Protein AF-A0A9W3THD2-F1 (afdb_monomer_lite)

Radius of gyration: 18.48 Å; chains: 1; bounding box: 46×42×58 Å

InterPro domains:
  IPR029035 DHS-like NAD/FAD-binding domain superfamily [SSF52467] (22-177)

Organism: Bacillus thuringiensis (NCBI:txid1428)

Sequence (278 aa):
MKEYNLYIRQIVQGLLAKKRRNDGKGVVFFLGAGFSHRNGLEKSAGLGSGEELASVLGEELEEENEKNLQRVAEYYESMIGKADLIQHVKSYIKDMQKTQESHQLLSELIHLIGEPSEFIFTVNYDTLLESYYKQKYEKDLEVWRFGDAYNNSKQIYKLHGCITAESNLILTSEDYYKVKSNEILMKKLFSVFRENTCVFIGFKMEDNDFIDLLFNIRANNNNLGDIKHYLILPDGGIHPMRARYLKDKFNIEHLPMKGAEFLSKVMEEFKKKVGASK

Structure (mmCIF, N/CA/C/O backbone):
data_AF-A0A9W3THD2-F1
#
_entry.id   AF-A0A9W3THD2-F1
#
loop_
_atom_site.group_PDB
_atom_site.id
_atom_site.type_symbol
_atom_site.label_atom_id
_atom_site.label_alt_id
_atom_site.label_comp_id
_atom_site.label_asym_id
_atom_site.label_entity_id
_atom_site.label_seq_id
_atom_site.pdbx_PDB_ins_code
_atom_site.Cartn_x
_atom_site.Cartn_y
_atom_site.Cartn_z
_atom_site.occupancy
_atom_site.B_iso_or_equiv
_atom_site.auth_seq_id
_atom_site.auth_comp_id
_atom_site.auth_asym_id
_atom_site.auth_atom_id
_atom_site.pdbx_PDB_model_num
ATOM 1 N N . MET A 1 1 ? -24.190 6.666 2.867 1.00 60.88 1 MET A N 1
ATOM 2 C CA . MET A 1 1 ? -23.725 7.471 4.029 1.00 60.88 1 MET A CA 1
ATOM 3 C C . MET A 1 1 ? -23.896 6.773 5.382 1.00 60.88 1 MET A C 1
ATOM 5 O O . MET A 1 1 ? -22.889 6.583 6.049 1.00 60.88 1 MET A O 1
ATOM 9 N N . LYS A 1 2 ? -25.107 6.364 5.812 1.00 67.12 2 LYS A N 1
ATOM 10 C CA . LYS A 1 2 ? -25.291 5.696 7.126 1.00 67.12 2 LYS A CA 1
ATOM 11 C C . LYS A 1 2 ? -24.486 4.394 7.273 1.00 67.12 2 LYS A C 1
ATOM 13 O O . LYS A 1 2 ? -23.920 4.152 8.331 1.00 67.12 2 LYS A O 1
ATOM 18 N N . GLU A 1 3 ? -24.397 3.608 6.204 1.00 81.00 3 GLU A N 1
ATOM 19 C CA . GLU A 1 3 ? -23.675 2.330 6.190 1.00 81.00 3 GLU A CA 1
ATOM 20 C C . GLU A 1 3 ? -22.147 2.506 6.272 1.00 81.00 3 GLU A C 1
ATOM 22 O O . GLU A 1 3 ? -21.486 1.836 7.055 1.00 81.00 3 GLU A O 1
ATOM 27 N N . TYR A 1 4 ? -21.579 3.496 5.575 1.00 88.06 4 TYR A N 1
ATOM 28 C CA . TYR A 1 4 ? -20.137 3.777 5.649 1.00 88.06 4 TYR A CA 1
ATOM 29 C C . TYR A 1 4 ? -19.705 4.229 7.044 1.00 88.06 4 TYR A C 1
ATOM 31 O O . TYR A 1 4 ? -18.659 3.811 7.528 1.00 88.06 4 TYR A O 1
ATOM 39 N N . ASN A 1 5 ? -20.540 5.003 7.741 1.00 90.69 5 ASN A N 1
ATOM 40 C CA . ASN A 1 5 ? -20.270 5.370 9.132 1.00 90.69 5 ASN A CA 1
ATOM 41 C C . ASN A 1 5 ? -20.230 4.143 10.058 1.00 90.69 5 ASN A C 1
ATOM 43 O O . ASN A 1 5 ? -19.460 4.130 11.017 1.00 90.69 5 ASN A O 1
ATOM 47 N N . LEU A 1 6 ? -21.033 3.106 9.785 1.00 94.12 6 LEU A N 1
ATOM 48 C CA . LEU A 1 6 ? -20.963 1.842 10.521 1.00 94.12 6 LEU A CA 1
ATOM 49 C C . LEU A 1 6 ? -19.625 1.132 10.268 1.00 94.12 6 LEU A C 1
ATOM 51 O O . LEU A 1 6 ? -18.979 0.720 11.229 1.00 94.12 6 LEU A O 1
ATOM 55 N N . TYR A 1 7 ? -19.180 1.052 9.013 1.00 96.12 7 TYR A N 1
ATOM 56 C CA . TYR A 1 7 ? -17.897 0.435 8.658 1.00 96.12 7 TYR A CA 1
ATOM 57 C C . TYR A 1 7 ? -16.704 1.163 9.282 1.00 96.12 7 TYR A C 1
ATOM 59 O O . TYR A 1 7 ? -15.851 0.525 9.896 1.00 96.12 7 TYR A O 1
ATOM 67 N N . ILE A 1 8 ? -16.687 2.499 9.245 1.00 97.19 8 ILE A N 1
ATOM 68 C CA . ILE A 1 8 ? -15.653 3.299 9.921 1.00 97.19 8 ILE A CA 1
ATOM 69 C C . ILE A 1 8 ? -15.626 3.001 11.426 1.00 97.19 8 ILE A C 1
ATOM 71 O O . ILE A 1 8 ? -14.555 2.779 11.988 1.00 97.19 8 ILE A O 1
ATOM 75 N N . ARG A 1 9 ? -16.789 2.916 12.086 1.00 95.75 9 ARG A N 1
ATOM 76 C CA . ARG A 1 9 ? -16.868 2.561 13.515 1.00 95.75 9 ARG A CA 1
ATOM 77 C C . ARG A 1 9 ? -16.331 1.162 13.804 1.00 95.75 9 ARG A C 1
ATOM 79 O O . ARG A 1 9 ? -15.634 0.989 14.801 1.00 95.75 9 ARG A O 1
ATOM 86 N N . GLN A 1 10 ? -16.639 0.181 12.958 1.00 95.06 10 GLN A N 1
ATOM 87 C CA . GLN A 1 10 ? -16.130 -1.188 13.095 1.00 95.06 10 GLN A CA 1
ATOM 88 C C . GLN A 1 10 ? -14.603 -1.231 12.943 1.00 95.06 10 GLN A C 1
ATOM 90 O O . GLN A 1 10 ? -13.921 -1.836 13.769 1.00 95.06 10 GLN A O 1
ATOM 95 N N . ILE A 1 11 ? -14.055 -0.516 11.956 1.00 97.12 11 ILE A N 1
ATOM 96 C CA . ILE A 1 11 ? -12.604 -0.378 11.769 1.00 97.12 11 ILE A CA 1
ATOM 97 C C . ILE A 1 11 ? -11.971 0.282 13.001 1.00 97.12 11 ILE A C 1
ATOM 99 O O . ILE A 1 11 ? -11.011 -0.246 13.554 1.00 97.12 11 ILE A O 1
ATOM 103 N N . VAL A 1 12 ? -12.536 1.383 13.504 1.00 97.25 12 VAL A N 1
ATOM 104 C CA . VAL A 1 12 ? -12.033 2.062 14.712 1.00 97.25 12 VAL A CA 1
ATOM 105 C C . VAL A 1 12 ? -12.078 1.160 15.945 1.00 97.25 12 VAL A C 1
ATOM 107 O O . VAL A 1 12 ? -11.132 1.161 16.732 1.00 97.25 12 VAL A O 1
ATOM 110 N N . GLN A 1 13 ? -13.118 0.343 16.118 1.00 94.44 13 GLN A N 1
ATOM 111 C CA . GLN A 1 13 ? -13.158 -0.651 17.197 1.00 94.44 13 GLN A CA 1
ATOM 112 C C . GLN A 1 13 ? -12.018 -1.669 17.080 1.00 94.44 13 GLN A C 1
ATOM 114 O O . GLN A 1 13 ? -11.380 -1.981 18.089 1.00 94.44 13 GLN A O 1
ATOM 119 N N . GLY A 1 14 ? -11.729 -2.147 15.868 1.00 95.25 14 GLY A N 1
ATOM 120 C CA . GLY A 1 14 ? -10.601 -3.037 15.605 1.00 95.25 14 GLY A CA 1
ATOM 121 C C . GLY A 1 14 ? -9.241 -2.372 15.850 1.00 95.25 14 GLY A C 1
ATOM 122 O O . GLY A 1 14 ? -8.359 -2.990 16.443 1.00 95.25 14 GLY A O 1
ATOM 123 N N . LEU A 1 15 ? -9.086 -1.091 15.500 1.00 96.19 15 LEU A N 1
ATOM 124 C CA . LEU A 1 15 ? -7.887 -0.298 15.801 1.00 96.19 15 LEU A CA 1
ATOM 125 C C . LEU A 1 15 ? -7.687 -0.112 17.312 1.00 96.19 15 LEU A C 1
ATOM 127 O O . LEU A 1 15 ? -6.579 -0.278 17.816 1.00 96.19 15 LEU A O 1
ATOM 131 N N . LEU A 1 16 ? -8.756 0.171 18.062 1.00 93.88 16 LEU A N 1
ATOM 132 C CA . LEU A 1 16 ? -8.712 0.245 19.527 1.00 93.88 16 LEU A CA 1
ATOM 133 C C . LEU A 1 16 ? -8.407 -1.116 20.163 1.00 93.88 16 LEU A C 1
ATOM 135 O O . LEU A 1 16 ? -7.732 -1.177 21.189 1.00 93.88 16 LEU A O 1
ATOM 139 N N . ALA A 1 17 ? -8.895 -2.214 19.579 1.00 92.31 17 ALA A N 1
ATOM 140 C CA . ALA A 1 17 ? -8.528 -3.557 20.011 1.00 92.31 17 ALA A CA 1
ATOM 141 C C . ALA A 1 17 ? -7.035 -3.822 19.777 1.00 92.31 17 ALA A C 1
ATOM 143 O O . ALA A 1 17 ? -6.372 -4.255 20.716 1.00 92.31 17 ALA A O 1
ATOM 144 N N . LYS A 1 18 ? -6.504 -3.472 18.598 1.00 92.38 18 LYS A N 1
ATOM 145 C CA . LYS A 1 18 ? -5.073 -3.586 18.286 1.00 92.38 18 LYS A CA 1
ATOM 146 C C . LYS A 1 18 ? -4.211 -2.716 19.201 1.00 92.38 18 LYS A C 1
ATOM 148 O O . LYS A 1 18 ? -3.203 -3.186 19.692 1.00 92.38 18 LYS A O 1
ATOM 153 N N . LYS A 1 19 ? -4.649 -1.499 19.542 1.00 89.88 19 LYS A N 1
ATOM 154 C CA . LYS A 1 19 ? -3.972 -0.648 20.541 1.00 89.88 19 LYS A CA 1
ATOM 155 C C . LYS A 1 19 ? -3.849 -1.319 21.917 1.00 89.88 19 LYS A C 1
ATOM 157 O O . LYS A 1 19 ? -2.889 -1.085 22.638 1.00 89.88 19 LYS A O 1
ATOM 162 N N . ARG A 1 20 ? -4.861 -2.093 22.326 1.00 87.12 20 ARG A N 1
ATOM 163 C CA . ARG A 1 20 ? -4.901 -2.752 23.644 1.00 87.12 20 ARG A CA 1
ATOM 164 C C . ARG A 1 20 ? -4.157 -4.084 23.680 1.00 87.12 20 ARG A C 1
ATOM 166 O O . ARG A 1 20 ? -3.858 -4.563 24.769 1.00 87.12 20 ARG A O 1
ATOM 173 N N . ARG A 1 21 ? -3.938 -4.716 22.527 1.00 80.00 21 ARG A N 1
ATOM 174 C CA . ARG A 1 21 ? -3.358 -6.055 22.417 1.00 80.00 21 ARG A CA 1
ATOM 175 C C . ARG A 1 21 ? -1.969 -5.967 21.795 1.00 80.00 21 ARG A C 1
ATOM 177 O O . ARG A 1 21 ? -1.806 -5.388 20.734 1.00 80.00 21 ARG A O 1
ATOM 184 N N . ASN A 1 22 ? -0.991 -6.639 22.392 1.00 69.38 22 ASN A N 1
ATOM 185 C CA . ASN A 1 22 ? 0.349 -6.773 21.807 1.00 69.38 22 ASN A CA 1
ATOM 186 C C . ASN A 1 22 ? 0.495 -8.035 20.932 1.00 69.38 22 ASN A C 1
ATOM 188 O O . ASN A 1 22 ? 1.606 -8.497 20.702 1.00 69.38 22 ASN A O 1
ATOM 192 N N . ASP A 1 23 ? -0.612 -8.620 20.462 1.00 73.62 23 ASP A N 1
ATOM 193 C CA . ASP A 1 23 ? -0.633 -9.873 19.688 1.00 73.62 23 ASP A CA 1
ATOM 194 C C . ASP A 1 23 ? -0.758 -9.660 18.169 1.00 73.62 23 ASP A C 1
ATOM 196 O O . ASP A 1 23 ? -0.932 -10.618 17.421 1.00 73.62 23 ASP A O 1
ATOM 200 N N . GLY A 1 24 ? -0.712 -8.404 17.712 1.00 69.44 24 GLY A N 1
ATOM 201 C CA . GLY A 1 24 ? -0.854 -8.049 16.302 1.00 69.44 24 GLY A CA 1
ATOM 202 C C . GLY A 1 24 ? -2.292 -8.106 15.771 1.00 69.44 24 GLY A C 1
ATOM 203 O O . GLY A 1 24 ? -2.501 -7.717 14.622 1.00 69.44 24 GLY A O 1
ATOM 204 N N . LYS A 1 25 ? -3.296 -8.499 16.570 1.00 83.19 25 LYS A N 1
ATOM 205 C CA . LYS A 1 25 ? -4.677 -8.700 16.098 1.00 83.19 25 LYS A CA 1
ATOM 206 C C . LYS A 1 25 ? -5.513 -7.425 16.094 1.00 83.19 25 LYS A C 1
ATOM 208 O O . LYS A 1 25 ? -5.476 -6.627 17.030 1.00 83.19 25 LYS A O 1
ATOM 213 N N . GLY A 1 26 ? -6.367 -7.278 15.086 1.00 91.56 26 GLY A N 1
ATOM 214 C CA . GLY A 1 26 ? -7.371 -6.218 14.996 1.00 91.56 26 GLY A CA 1
ATOM 215 C C . GLY A 1 26 ? -7.533 -5.730 13.565 1.00 91.56 26 GLY A C 1
ATOM 216 O O . GLY A 1 26 ? -8.237 -6.358 12.778 1.00 91.56 26 GLY A O 1
ATOM 217 N N . VAL A 1 27 ? -6.890 -4.607 13.240 1.00 96.25 27 VAL A N 1
ATOM 218 C CA . VAL A 1 27 ? -6.882 -4.030 11.888 1.00 96.25 27 VAL A CA 1
ATOM 219 C C . VAL A 1 27 ? -5.467 -4.000 11.331 1.00 96.25 27 VAL A C 1
ATOM 221 O O . VAL A 1 27 ? -4.526 -3.626 12.032 1.00 96.25 27 VAL A O 1
ATOM 224 N N . VAL A 1 28 ? -5.346 -4.361 10.057 1.00 96.19 28 VAL A N 1
ATOM 225 C CA . VAL A 1 28 ? -4.107 -4.290 9.278 1.00 96.19 28 VAL A CA 1
ATOM 226 C C . VAL A 1 28 ? -4.377 -3.529 7.986 1.00 96.19 28 VAL A C 1
ATOM 228 O O . VAL A 1 28 ? -5.373 -3.784 7.306 1.00 96.19 28 VAL A O 1
ATOM 231 N N . PHE A 1 29 ? -3.495 -2.597 7.645 1.00 97.56 29 PHE A N 1
ATOM 232 C CA . PHE A 1 29 ? -3.568 -1.823 6.414 1.00 97.56 29 PHE A CA 1
ATOM 233 C C . PHE A 1 29 ? -2.730 -2.468 5.318 1.00 97.56 29 PHE A C 1
ATOM 235 O O . PHE A 1 29 ? -1.573 -2.811 5.536 1.00 97.56 29 PHE A O 1
ATOM 242 N N . PHE A 1 30 ? -3.314 -2.587 4.132 1.00 95.94 30 PHE A N 1
ATOM 243 C CA . PHE A 1 30 ? -2.624 -2.980 2.912 1.00 95.94 30 PHE A CA 1
ATOM 244 C C . PHE A 1 30 ? -2.585 -1.785 1.965 1.00 95.94 30 PHE A C 1
ATOM 246 O O . PHE A 1 30 ? -3.630 -1.300 1.527 1.00 95.94 30 PHE A O 1
ATOM 253 N N . LEU A 1 31 ? -1.392 -1.284 1.671 1.00 95.69 31 LEU A N 1
ATOM 254 C CA . LEU A 1 31 ? -1.199 -0.082 0.867 1.00 95.69 31 LEU A CA 1
ATOM 255 C C . LEU A 1 31 ? -0.753 -0.473 -0.544 1.00 95.69 31 LEU A C 1
ATOM 257 O O . LEU A 1 31 ? 0.194 -1.239 -0.717 1.00 95.69 31 LEU A O 1
ATOM 261 N N . GLY A 1 32 ? -1.474 0.032 -1.542 1.00 92.75 32 GLY A N 1
ATOM 262 C CA . GLY A 1 32 ? -1.108 -0.084 -2.953 1.00 92.75 32 GLY A CA 1
ATOM 263 C C . GLY A 1 32 ? -0.610 1.239 -3.521 1.00 92.75 32 GLY A C 1
ATOM 264 O O . GLY A 1 32 ? -0.612 2.266 -2.835 1.00 92.75 32 GLY A O 1
ATOM 265 N N . ALA A 1 33 ? -0.227 1.235 -4.800 1.00 90.00 33 ALA A N 1
ATOM 266 C CA . ALA A 1 33 ? 0.373 2.402 -5.452 1.00 90.00 33 ALA A CA 1
ATOM 267 C C . ALA A 1 33 ? -0.524 3.652 -5.380 1.00 90.00 33 ALA A C 1
ATOM 269 O O . ALA A 1 33 ? -0.028 4.768 -5.252 1.00 90.00 33 ALA A O 1
ATOM 270 N N . GLY A 1 34 ? -1.852 3.477 -5.361 1.00 91.25 34 GLY A N 1
ATOM 271 C CA . GLY A 1 34 ? -2.814 4.569 -5.196 1.00 91.25 34 GLY A CA 1
ATOM 272 C C . GLY A 1 34 ? -2.734 5.300 -3.848 1.00 91.25 34 GLY A C 1
ATOM 273 O O . GLY A 1 34 ? -3.290 6.386 -3.724 1.00 91.25 34 GLY A O 1
ATOM 274 N N . PHE A 1 35 ? -2.064 4.734 -2.838 1.00 94.56 35 PHE A N 1
ATOM 275 C CA . PHE A 1 35 ? -1.797 5.405 -1.561 1.00 94.56 35 PHE A CA 1
ATOM 276 C C . PHE A 1 35 ? -0.726 6.495 -1.691 1.00 94.56 35 PHE A C 1
ATOM 278 O O . PHE A 1 35 ? -0.849 7.549 -1.058 1.00 94.56 35 PHE A O 1
ATOM 285 N N . SER A 1 36 ? 0.288 6.227 -2.520 1.00 93.62 36 SER A N 1
ATOM 286 C CA . SER A 1 36 ? 1.420 7.117 -2.797 1.00 93.62 36 SER A CA 1
ATOM 287 C C . SER A 1 36 ? 1.216 7.981 -4.046 1.00 93.62 36 SER A C 1
ATOM 289 O O . SER A 1 36 ? 1.984 8.913 -4.283 1.00 93.62 36 SER A O 1
ATOM 291 N N . HIS A 1 37 ? 0.193 7.672 -4.846 1.00 91.00 37 HIS A N 1
ATOM 292 C CA . HIS A 1 37 ? -0.104 8.363 -6.092 1.00 91.00 37 HIS A CA 1
ATOM 293 C C . HIS A 1 37 ? -0.374 9.851 -5.867 1.00 91.00 37 HIS A C 1
ATOM 295 O O . HIS A 1 37 ? -1.065 10.244 -4.922 1.00 91.00 37 HIS A O 1
ATOM 301 N N . ARG A 1 38 ? 0.159 10.677 -6.766 1.00 89.00 38 ARG A N 1
ATOM 302 C CA . ARG A 1 38 ? -0.028 12.124 -6.726 1.00 89.00 38 ARG A CA 1
ATOM 303 C C . ARG A 1 38 ? -1.491 12.532 -6.843 1.00 89.00 38 ARG A C 1
ATOM 305 O O . ARG A 1 38 ? -2.282 11.934 -7.570 1.00 89.00 38 ARG A O 1
ATOM 312 N N . ASN A 1 39 ? -1.835 13.621 -6.166 1.00 78.88 39 ASN A N 1
ATOM 313 C CA . ASN A 1 39 ? -3.102 14.299 -6.392 1.00 78.88 39 ASN A CA 1
ATOM 314 C C . ASN A 1 39 ? -2.978 15.267 -7.577 1.00 78.88 39 ASN A C 1
ATOM 316 O O . ASN A 1 39 ? -2.193 16.209 -7.529 1.00 78.88 39 ASN A O 1
ATOM 320 N N . GLY A 1 40 ? -3.804 15.074 -8.606 1.00 76.62 40 GLY A N 1
ATOM 321 C CA . GLY A 1 40 ? -3.856 15.959 -9.773 1.00 76.62 40 GLY A CA 1
ATOM 322 C C . GLY A 1 40 ? -2.984 15.493 -10.942 1.00 76.62 40 GLY A C 1
ATOM 323 O O . GLY A 1 40 ? -2.447 14.388 -10.940 1.00 76.62 40 GLY A O 1
ATOM 324 N N . LEU A 1 41 ? -2.905 16.330 -11.978 1.00 76.31 41 LEU A N 1
ATOM 325 C CA . LEU A 1 41 ? -2.284 15.974 -13.261 1.00 76.31 41 LEU A CA 1
ATOM 326 C C . LEU A 1 41 ? -0.802 16.363 -13.358 1.00 76.31 41 LEU A C 1
ATOM 328 O O . LEU A 1 41 ? -0.087 15.831 -14.201 1.00 76.31 41 LEU A O 1
ATOM 332 N N . GLU A 1 42 ? -0.329 17.277 -12.511 1.00 82.31 42 GLU A N 1
ATOM 333 C CA . GLU A 1 42 ? 1.053 17.755 -12.560 1.00 82.31 42 GLU A CA 1
ATOM 334 C C . GLU A 1 42 ? 2.023 16.646 -12.137 1.00 82.31 42 GLU A C 1
ATOM 336 O O . GLU A 1 42 ? 1.972 16.197 -10.996 1.00 82.31 42 GLU A O 1
ATOM 341 N N . LYS A 1 43 ? 2.944 16.225 -13.018 1.00 79.19 43 LYS A N 1
ATOM 342 C CA . LYS A 1 43 ? 3.965 15.204 -12.689 1.00 79.19 43 LYS A CA 1
ATOM 343 C C . LYS A 1 43 ? 4.766 15.569 -11.436 1.00 79.19 43 LYS A C 1
ATOM 345 O O . LYS A 1 43 ? 5.043 14.718 -10.600 1.00 79.19 43 LYS A O 1
ATOM 350 N N . SER A 1 44 ? 5.042 16.859 -11.256 1.00 80.44 44 SER A N 1
ATOM 351 C CA . SER A 1 44 ? 5.724 17.393 -10.079 1.00 80.44 44 SER A CA 1
ATOM 352 C C . SER A 1 44 ? 4.950 17.189 -8.770 1.00 80.44 44 SER A C 1
ATOM 354 O O . SER A 1 44 ? 5.531 17.406 -7.713 1.00 80.44 44 SER A O 1
ATOM 356 N N . ALA A 1 45 ? 3.672 16.800 -8.780 1.00 81.94 45 ALA A N 1
ATOM 357 C CA . ALA A 1 45 ? 2.868 16.605 -7.572 1.00 81.94 45 ALA A CA 1
ATOM 358 C C . ALA A 1 45 ? 3.123 15.260 -6.859 1.00 81.94 45 ALA A C 1
ATOM 360 O O . ALA A 1 45 ? 2.638 15.064 -5.740 1.00 81.94 45 ALA A O 1
ATOM 361 N N . GLY A 1 46 ? 3.891 14.341 -7.455 1.00 89.12 46 GLY A N 1
ATOM 362 C CA . GLY A 1 46 ? 4.265 13.080 -6.813 1.00 89.12 46 GLY A CA 1
ATOM 363 C C . GLY A 1 46 ? 4.417 11.901 -7.781 1.00 89.12 46 GLY A C 1
ATOM 364 O O . GLY A 1 46 ? 4.475 12.060 -9.000 1.00 89.12 46 GLY A O 1
ATOM 365 N N . LEU A 1 47 ? 4.382 10.689 -7.226 1.00 90.62 47 LEU A N 1
ATOM 366 C CA . LEU A 1 47 ? 4.507 9.447 -7.989 1.00 90.62 47 LEU A CA 1
ATOM 367 C C . LEU A 1 47 ? 3.326 9.232 -8.947 1.00 90.62 47 LEU A C 1
ATOM 369 O O . LEU A 1 47 ? 2.163 9.430 -8.582 1.00 90.62 47 LEU A O 1
ATOM 373 N N . GLY A 1 48 ? 3.643 8.792 -10.167 1.00 88.50 48 GLY A N 1
ATOM 374 C CA . GLY A 1 48 ? 2.678 8.364 -11.179 1.00 88.50 48 GLY A CA 1
ATOM 375 C C . GLY A 1 48 ? 2.056 6.992 -10.896 1.00 88.50 48 GLY A C 1
ATOM 376 O O . GLY A 1 48 ? 2.104 6.473 -9.780 1.00 88.50 48 GLY A O 1
ATOM 377 N N . SER A 1 49 ? 1.406 6.414 -11.904 1.00 89.12 49 SER A N 1
ATOM 378 C CA . SER A 1 49 ? 0.890 5.039 -11.850 1.00 89.12 49 SER A CA 1
ATOM 379 C C . SER A 1 49 ? 1.968 4.027 -12.263 1.00 89.12 49 SER A C 1
ATOM 381 O O . SER A 1 49 ? 3.038 4.402 -12.739 1.00 89.12 49 SER A O 1
ATOM 383 N N . GLY A 1 50 ? 1.672 2.729 -12.127 1.00 89.50 50 GLY A N 1
ATOM 384 C CA . GLY A 1 50 ? 2.517 1.684 -12.715 1.00 89.50 50 GLY A CA 1
ATOM 385 C C . GLY A 1 50 ? 2.613 1.785 -14.242 1.00 89.50 50 GLY A C 1
ATOM 386 O O . GLY A 1 50 ? 3.669 1.515 -14.789 1.00 89.50 50 GLY A O 1
ATOM 387 N N . GLU A 1 51 ? 1.552 2.244 -14.915 1.00 91.00 51 GLU A N 1
ATOM 388 C CA . GLU A 1 51 ? 1.546 2.466 -16.371 1.00 91.00 51 GLU A CA 1
ATOM 389 C C . GLU A 1 51 ? 2.485 3.611 -16.775 1.00 91.00 51 GLU A C 1
ATOM 391 O O . GLU A 1 51 ? 3.159 3.530 -17.795 1.00 91.00 51 GLU A O 1
ATOM 396 N N . GLU A 1 52 ? 2.569 4.667 -15.958 1.00 91.50 52 GLU A N 1
ATOM 397 C CA . GLU A 1 52 ? 3.520 5.759 -16.189 1.00 91.50 52 GLU A CA 1
ATOM 398 C C . GLU A 1 52 ? 4.961 5.290 -16.009 1.00 91.50 52 GLU A C 1
ATOM 400 O O . GLU A 1 52 ? 5.806 5.607 -16.837 1.00 91.50 52 GLU A O 1
ATOM 405 N N . LEU A 1 53 ? 5.236 4.492 -14.971 1.00 92.38 53 LEU A N 1
ATOM 406 C CA . LEU A 1 53 ? 6.557 3.888 -14.803 1.00 92.38 53 LEU A CA 1
ATOM 407 C C . LEU A 1 53 ? 6.891 2.925 -15.954 1.00 92.38 53 LEU A C 1
ATOM 409 O O . LEU A 1 53 ? 8.029 2.906 -16.405 1.00 92.38 53 LEU A O 1
ATOM 413 N N . ALA A 1 54 ? 5.910 2.169 -16.456 1.00 94.31 54 ALA A N 1
ATOM 414 C CA . ALA A 1 54 ? 6.088 1.322 -17.635 1.00 94.31 54 ALA A CA 1
ATOM 415 C C . ALA A 1 54 ? 6.476 2.157 -18.863 1.00 94.31 54 ALA A C 1
ATOM 417 O O . ALA A 1 54 ? 7.425 1.808 -19.550 1.00 94.31 54 ALA A O 1
ATOM 418 N N . SER A 1 55 ? 5.812 3.298 -19.077 1.00 93.50 55 SER A N 1
ATOM 419 C CA . SER A 1 55 ? 6.138 4.205 -20.187 1.00 93.50 55 SER A CA 1
ATOM 420 C C . SER A 1 55 ? 7.562 4.757 -20.055 1.00 93.50 55 SER A C 1
ATOM 422 O O . SER A 1 55 ? 8.319 4.694 -21.012 1.00 93.50 55 SER A O 1
ATOM 424 N N . VAL A 1 56 ? 7.953 5.212 -18.856 1.00 92.69 56 VAL A N 1
ATOM 425 C CA . VAL A 1 56 ? 9.306 5.741 -18.580 1.00 92.69 56 VAL A CA 1
ATOM 426 C C . VAL A 1 56 ? 10.390 4.692 -18.835 1.00 92.69 56 VAL A C 1
ATOM 428 O O . VAL A 1 56 ? 11.403 4.994 -19.452 1.00 92.69 56 VAL A O 1
ATOM 431 N N . LEU A 1 57 ? 10.181 3.448 -18.395 1.00 94.25 57 LEU A N 1
ATOM 432 C CA . LEU A 1 57 ? 11.118 2.360 -18.686 1.00 94.25 57 LEU A CA 1
ATOM 433 C C . LEU A 1 57 ? 11.117 1.984 -20.176 1.00 94.25 57 LEU A C 1
ATOM 435 O O . LEU A 1 57 ? 12.154 1.603 -20.708 1.00 94.25 57 LEU A O 1
ATOM 439 N N . GLY A 1 58 ? 9.963 2.085 -20.840 1.00 94.25 58 GLY A N 1
ATOM 440 C CA . GLY A 1 58 ? 9.789 1.773 -22.256 1.00 94.25 58 GLY A CA 1
ATOM 441 C C . GLY A 1 58 ? 10.464 2.772 -23.198 1.00 94.25 58 GLY A C 1
ATOM 442 O O . GLY A 1 58 ? 10.858 2.366 -24.286 1.00 94.25 58 GLY A O 1
ATOM 443 N N . GLU A 1 59 ? 10.657 4.031 -22.786 1.00 92.94 59 GLU A N 1
ATOM 444 C CA . GLU A 1 59 ? 11.362 5.062 -23.573 1.00 92.94 59 GLU A CA 1
ATOM 445 C C . GLU A 1 59 ? 12.781 4.612 -23.968 1.00 92.94 59 GLU A C 1
ATOM 447 O O . GLU A 1 59 ? 13.185 4.769 -25.117 1.00 92.94 59 GLU A O 1
ATOM 452 N N .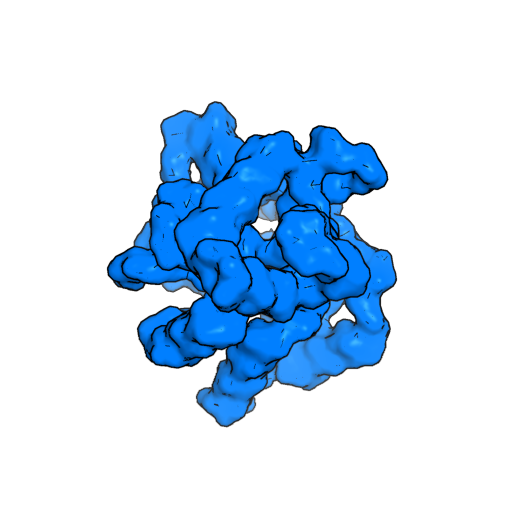 GLU A 1 60 ? 13.526 3.975 -23.059 1.00 90.38 60 GLU A N 1
ATOM 453 C CA . GLU A 1 60 ? 14.880 3.469 -23.353 1.00 90.38 60 GLU A CA 1
ATOM 454 C C . GLU A 1 60 ? 14.890 2.199 -24.217 1.00 90.38 60 GLU A C 1
ATOM 456 O O . GLU A 1 60 ? 15.931 1.832 -24.762 1.00 90.38 60 GLU A O 1
ATOM 461 N N . LEU A 1 61 ? 13.743 1.527 -24.338 1.00 91.44 61 LEU A N 1
ATOM 462 C CA . LEU A 1 61 ? 13.577 0.287 -25.099 1.00 91.44 61 LEU A CA 1
ATOM 463 C C . LEU A 1 61 ? 12.863 0.500 -26.442 1.00 91.44 61 LEU A C 1
ATOM 465 O O . LEU A 1 61 ? 12.646 -0.478 -27.150 1.00 91.44 61 LEU A O 1
ATOM 469 N N . GLU A 1 62 ? 12.467 1.734 -26.772 1.00 90.81 62 GLU A N 1
ATOM 470 C CA . GLU A 1 62 ? 11.570 2.057 -27.896 1.00 90.81 62 GLU A CA 1
ATOM 471 C C . GLU A 1 62 ? 10.185 1.359 -27.805 1.00 90.81 62 GLU A C 1
ATOM 473 O O . GLU A 1 62 ? 9.510 1.136 -28.809 1.00 90.81 62 GLU A O 1
ATOM 478 N N . GLU A 1 63 ? 9.723 1.054 -26.585 1.00 90.12 63 GLU A N 1
ATOM 479 C CA . GLU A 1 63 ? 8.482 0.313 -26.273 1.00 90.12 63 GLU A CA 1
ATOM 480 C C . GLU A 1 63 ? 7.502 1.134 -25.402 1.00 90.12 63 GLU A C 1
ATOM 482 O O . GLU A 1 63 ? 6.784 0.612 -24.548 1.00 90.12 63 GLU A O 1
ATOM 487 N N . GLU A 1 64 ? 7.431 2.449 -25.628 1.00 84.75 64 GLU A N 1
ATOM 488 C CA . GLU A 1 64 ? 6.611 3.413 -24.861 1.00 84.75 64 GLU A CA 1
ATOM 489 C C . GLU A 1 64 ? 5.103 3.079 -24.814 1.00 84.75 64 GLU A C 1
ATOM 491 O O . GLU A 1 64 ? 4.363 3.566 -23.956 1.00 84.75 64 GLU A O 1
ATOM 496 N N . ASN A 1 65 ? 4.621 2.261 -25.756 1.00 89.00 65 ASN A N 1
ATOM 497 C CA . ASN A 1 65 ? 3.215 1.868 -25.853 1.00 89.00 65 ASN A CA 1
ATOM 498 C C . ASN A 1 65 ? 2.832 0.727 -24.898 1.00 89.00 65 ASN A C 1
ATOM 500 O O . ASN A 1 65 ? 1.635 0.519 -24.659 1.00 89.00 65 ASN A O 1
ATOM 504 N N . GLU A 1 66 ? 3.803 -0.018 -24.362 1.00 92.62 66 GLU A N 1
ATOM 505 C CA . GLU A 1 66 ? 3.530 -1.075 -23.394 1.00 92.62 66 GLU A CA 1
ATOM 506 C C . GLU A 1 66 ? 3.247 -0.466 -22.013 1.00 92.62 66 GLU A C 1
ATOM 508 O O . GLU A 1 66 ? 4.072 0.196 -21.389 1.00 92.62 66 GLU A O 1
ATOM 513 N N . LYS A 1 67 ? 2.030 -0.697 -21.516 1.00 90.25 67 LYS A N 1
ATOM 514 C CA . LYS A 1 67 ? 1.537 -0.125 -20.251 1.00 90.25 67 LYS A CA 1
ATOM 515 C C . LYS A 1 67 ? 1.670 -1.089 -19.079 1.00 90.25 67 LYS A C 1
ATOM 517 O O . LYS A 1 67 ? 1.451 -0.708 -17.927 1.00 90.25 67 LYS A O 1
ATOM 522 N N . ASN A 1 68 ? 1.981 -2.350 -19.353 1.00 91.38 68 ASN A N 1
ATOM 523 C CA . ASN A 1 68 ? 2.196 -3.364 -18.344 1.00 91.38 68 ASN A CA 1
ATOM 524 C C . ASN A 1 68 ? 3.621 -3.251 -17.787 1.00 91.38 68 ASN A C 1
ATOM 526 O O . ASN A 1 68 ? 4.582 -3.701 -18.405 1.00 91.38 68 ASN A O 1
ATOM 530 N N . LEU A 1 69 ? 3.735 -2.693 -16.579 1.00 92.25 69 LEU A N 1
ATOM 531 C CA . LEU A 1 69 ? 5.014 -2.512 -15.887 1.00 92.25 69 LEU A CA 1
ATOM 532 C C . LEU A 1 69 ? 5.834 -3.803 -15.780 1.00 92.25 69 LEU A C 1
ATOM 534 O O . LEU A 1 69 ? 7.044 -3.764 -15.962 1.00 92.25 69 LEU A O 1
ATOM 538 N N . GLN A 1 70 ? 5.184 -4.931 -15.491 1.00 92.75 70 GLN A N 1
ATOM 539 C CA . GLN A 1 70 ? 5.868 -6.214 -15.343 1.00 92.75 70 GLN A CA 1
ATOM 540 C C . GLN A 1 70 ? 6.505 -6.660 -16.661 1.00 92.75 70 GLN A C 1
ATOM 542 O O . GLN A 1 70 ? 7.653 -7.092 -16.674 1.00 92.75 70 GLN A O 1
ATOM 547 N N . ARG A 1 71 ? 5.792 -6.495 -17.776 1.00 94.38 71 ARG A N 1
ATOM 548 C CA . ARG A 1 71 ? 6.302 -6.851 -19.101 1.00 94.38 71 ARG A CA 1
ATOM 549 C C . ARG A 1 71 ? 7.424 -5.924 -19.560 1.00 94.38 71 ARG A C 1
ATOM 551 O O . ARG A 1 71 ? 8.440 -6.411 -20.040 1.00 94.38 71 ARG A O 1
ATOM 558 N N . VAL A 1 72 ? 7.283 -4.610 -19.367 1.00 95.88 72 VAL A N 1
ATOM 559 C CA . VAL A 1 72 ? 8.379 -3.674 -19.679 1.00 95.88 72 VAL A CA 1
ATOM 560 C C . VAL A 1 72 ? 9.610 -3.986 -18.830 1.00 95.88 72 VAL A C 1
ATOM 562 O O . VAL A 1 72 ? 10.721 -3.995 -19.349 1.00 95.88 72 VAL A O 1
ATOM 565 N N . ALA A 1 73 ? 9.429 -4.305 -17.546 1.00 95.50 73 ALA A N 1
ATOM 566 C CA . ALA A 1 73 ? 10.530 -4.704 -16.676 1.00 95.50 73 ALA A CA 1
ATOM 567 C C . ALA A 1 73 ? 11.240 -5.977 -17.171 1.00 95.50 73 ALA A C 1
ATOM 569 O O . ALA A 1 73 ? 12.464 -6.040 -17.125 1.00 95.50 73 ALA A O 1
ATOM 570 N N . GLU A 1 74 ? 10.505 -6.968 -17.682 1.00 95.75 74 GLU A N 1
ATOM 571 C CA . GLU A 1 74 ? 11.090 -8.177 -18.285 1.00 95.75 74 GLU A CA 1
ATOM 572 C C . GLU A 1 74 ? 11.919 -7.855 -19.531 1.00 95.75 74 GLU A C 1
ATOM 574 O O . GLU A 1 74 ? 13.027 -8.373 -19.686 1.00 95.75 74 GLU A O 1
ATOM 579 N N . TYR A 1 75 ? 11.415 -6.974 -20.398 1.00 95.94 75 TYR A N 1
ATOM 580 C CA . TYR A 1 75 ? 12.146 -6.518 -21.581 1.00 95.94 75 TYR A CA 1
ATOM 581 C C . TYR A 1 75 ? 13.414 -5.759 -21.191 1.00 95.94 75 TYR A C 1
ATOM 583 O O . TYR A 1 75 ? 14.492 -6.056 -21.706 1.00 95.94 75 TYR A O 1
ATOM 591 N N . TYR A 1 76 ? 13.309 -4.846 -20.226 1.00 96.25 76 TYR A N 1
ATOM 592 C CA . TYR A 1 76 ? 14.436 -4.071 -19.718 1.00 96.25 76 TYR A CA 1
ATOM 593 C C . TYR A 1 76 ? 15.507 -4.979 -19.097 1.00 96.25 76 TYR A C 1
ATOM 595 O O . TYR A 1 76 ? 16.690 -4.865 -19.421 1.00 96.25 76 TYR A O 1
ATOM 603 N N . GLU A 1 77 ? 15.109 -5.917 -18.230 1.00 95.38 77 GLU A N 1
ATOM 604 C CA . GLU A 1 77 ? 16.029 -6.868 -17.594 1.00 95.38 77 GLU A CA 1
ATOM 605 C C . GLU A 1 77 ? 16.728 -7.754 -18.637 1.00 95.38 77 GLU A C 1
ATOM 607 O O . GLU A 1 77 ? 17.923 -8.014 -18.503 1.00 95.38 77 GLU A O 1
ATOM 612 N N . SER A 1 78 ? 16.020 -8.167 -19.693 1.00 95.88 78 SER A N 1
ATOM 613 C CA . SER A 1 78 ? 16.586 -8.997 -20.762 1.00 95.88 78 SER A CA 1
ATOM 614 C C . SER A 1 78 ? 17.518 -8.240 -21.712 1.00 95.88 78 SER A C 1
ATOM 616 O O . SER A 1 78 ? 18.447 -8.857 -22.235 1.00 95.88 78 SER A O 1
ATOM 618 N N . MET A 1 79 ? 17.248 -6.966 -22.009 1.00 95.50 79 MET A N 1
ATOM 619 C CA . MET A 1 79 ? 17.996 -6.200 -23.019 1.00 95.50 79 MET A CA 1
ATOM 620 C C . MET A 1 79 ? 19.138 -5.374 -22.427 1.00 95.50 79 MET A C 1
ATOM 622 O O . MET A 1 79 ? 20.184 -5.249 -23.059 1.00 95.50 79 MET A O 1
ATOM 626 N N . ILE A 1 80 ? 18.947 -4.828 -21.224 1.00 95.50 80 ILE A N 1
ATOM 627 C CA . ILE A 1 80 ? 19.898 -3.919 -20.570 1.00 95.50 80 ILE A CA 1
ATOM 628 C C . ILE A 1 80 ? 20.492 -4.590 -19.330 1.00 95.50 80 ILE A C 1
ATOM 630 O O . ILE A 1 80 ? 21.710 -4.685 -19.196 1.00 95.50 80 ILE A O 1
ATOM 634 N N . GLY A 1 81 ? 19.637 -5.117 -18.451 1.00 94.19 81 GLY A N 1
ATOM 635 C CA . GLY A 1 81 ? 20.057 -5.836 -17.250 1.00 94.19 81 GLY A CA 1
ATOM 636 C C . GLY A 1 81 ? 19.285 -5.443 -15.991 1.00 94.19 81 GLY A C 1
ATOM 637 O O . GLY A 1 81 ? 18.745 -4.344 -15.862 1.00 94.19 81 GLY A O 1
ATOM 638 N N . LYS A 1 82 ? 19.251 -6.359 -15.013 1.00 92.38 82 LYS A N 1
ATOM 639 C CA . LYS A 1 82 ? 18.508 -6.181 -13.751 1.00 92.38 82 LYS A CA 1
ATOM 640 C C . LYS A 1 82 ? 19.015 -5.005 -12.909 1.00 92.38 82 LYS A C 1
ATOM 642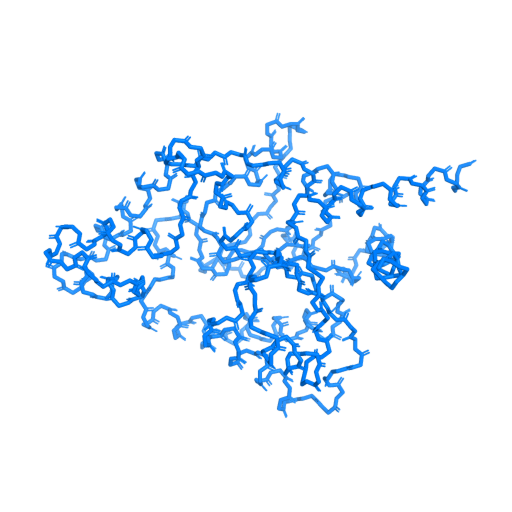 O O . LYS A 1 82 ? 18.225 -4.322 -12.263 1.00 92.38 82 LYS A O 1
ATOM 647 N N . ALA A 1 83 ? 20.332 -4.790 -12.881 1.00 92.50 83 ALA A N 1
ATOM 648 C CA . ALA A 1 83 ? 20.941 -3.727 -12.084 1.00 92.50 83 ALA A CA 1
ATOM 649 C C . ALA A 1 83 ? 20.497 -2.341 -12.576 1.00 92.50 83 ALA A C 1
ATOM 651 O O . ALA A 1 83 ? 20.052 -1.520 -11.771 1.00 92.50 83 ALA A O 1
ATOM 652 N N . ASP A 1 84 ? 20.537 -2.123 -13.890 1.00 93.81 84 ASP A N 1
ATOM 653 C CA . ASP A 1 84 ? 20.095 -0.889 -14.535 1.00 93.81 84 ASP A CA 1
ATOM 654 C C . ASP A 1 84 ? 18.586 -0.681 -14.392 1.00 93.81 84 ASP A C 1
ATOM 656 O O . ASP A 1 84 ? 18.168 0.403 -13.992 1.00 93.81 84 ASP A O 1
ATOM 660 N N . LEU A 1 85 ? 17.771 -1.734 -14.557 1.00 94.25 85 LEU A N 1
ATOM 661 C CA . LEU A 1 85 ? 16.329 -1.676 -14.280 1.00 94.25 85 LEU A CA 1
ATOM 662 C C . LEU A 1 85 ? 16.053 -1.158 -12.860 1.00 94.25 85 LEU A C 1
ATOM 664 O O . LEU A 1 85 ? 15.277 -0.219 -12.658 1.00 94.25 85 LEU A O 1
ATOM 668 N N . ILE A 1 86 ? 16.698 -1.761 -11.856 1.00 93.50 86 ILE A N 1
ATOM 669 C CA . ILE A 1 86 ? 16.537 -1.362 -10.453 1.00 93.50 86 ILE A CA 1
ATOM 670 C C . ILE A 1 86 ? 16.983 0.091 -10.259 1.00 93.50 86 ILE A C 1
ATOM 672 O O . ILE A 1 86 ? 16.306 0.854 -9.563 1.00 93.50 86 ILE A O 1
ATOM 676 N N . GLN A 1 87 ? 18.103 0.491 -10.859 1.00 92.88 87 GLN A N 1
ATOM 677 C CA . GLN A 1 87 ? 18.633 1.845 -10.739 1.00 92.88 87 GLN A CA 1
ATOM 678 C C . GLN A 1 87 ? 17.728 2.889 -11.406 1.00 92.88 87 GLN A C 1
ATOM 680 O O . GLN A 1 87 ? 17.526 3.968 -10.835 1.00 92.88 87 GLN A O 1
ATOM 685 N N . HIS A 1 88 ? 17.131 2.569 -12.552 1.00 93.69 88 HIS A N 1
ATOM 686 C CA . HIS A 1 88 ? 16.186 3.436 -13.246 1.00 93.69 88 HIS A CA 1
ATOM 687 C C . HIS A 1 88 ? 14.925 3.624 -12.392 1.00 93.69 88 HIS A C 1
ATOM 689 O O . HIS A 1 88 ? 14.563 4.755 -12.058 1.00 93.69 88 HIS A O 1
ATOM 695 N N . VAL A 1 89 ? 14.320 2.533 -11.904 1.00 93.88 89 VAL A N 1
ATOM 696 C CA . VAL A 1 89 ? 13.149 2.603 -11.010 1.00 93.88 89 VAL A CA 1
ATOM 697 C C . VAL A 1 89 ? 13.452 3.423 -9.752 1.00 93.88 89 VAL A C 1
ATOM 699 O O . VAL A 1 89 ? 12.643 4.262 -9.346 1.00 93.88 89 VAL A O 1
ATOM 702 N N . LYS A 1 90 ? 14.628 3.239 -9.138 1.00 93.31 90 LYS A N 1
ATOM 703 C CA . LYS A 1 90 ? 15.057 4.040 -7.980 1.00 93.31 90 LYS A CA 1
ATOM 704 C C . LYS A 1 90 ? 15.160 5.523 -8.307 1.00 93.31 90 LYS A C 1
ATOM 706 O O . LYS A 1 90 ? 14.705 6.336 -7.504 1.00 93.31 90 LYS A O 1
ATOM 711 N N . SER A 1 91 ? 15.753 5.863 -9.447 1.00 92.56 91 SER A N 1
ATOM 712 C CA . SER A 1 91 ? 15.924 7.250 -9.891 1.00 92.56 91 SER A CA 1
ATOM 713 C C . SER A 1 91 ? 14.566 7.910 -10.114 1.00 92.56 91 SER A C 1
ATOM 715 O O . SER A 1 91 ? 14.275 8.922 -9.480 1.00 92.56 91 SER A O 1
ATOM 717 N N . TYR A 1 92 ? 13.672 7.250 -10.859 1.00 92.81 92 TYR A N 1
ATOM 718 C CA . TYR A 1 92 ? 12.302 7.722 -11.065 1.00 92.81 92 TYR A CA 1
ATOM 719 C C . TYR A 1 92 ? 11.573 7.983 -9.741 1.00 92.81 92 TYR A C 1
ATOM 721 O O . TYR A 1 92 ? 11.007 9.058 -9.536 1.00 92.81 92 TYR A O 1
ATOM 729 N N . ILE A 1 93 ? 11.600 7.024 -8.808 1.00 92.50 93 ILE A N 1
ATOM 730 C CA . ILE A 1 93 ? 10.906 7.192 -7.526 1.00 92.50 93 ILE A CA 1
ATOM 731 C C . ILE A 1 93 ? 11.548 8.315 -6.714 1.00 92.50 93 ILE A C 1
ATOM 733 O O . ILE A 1 93 ? 10.829 9.123 -6.135 1.00 92.50 93 ILE A O 1
ATOM 737 N N . LYS A 1 94 ? 12.880 8.401 -6.672 1.00 91.31 94 LYS A N 1
ATOM 738 C CA . LYS A 1 94 ? 13.591 9.444 -5.924 1.00 91.31 94 LYS A CA 1
ATOM 739 C C . LYS A 1 94 ? 13.249 10.848 -6.426 1.00 91.31 94 LYS A C 1
ATOM 741 O O . LYS A 1 94 ? 13.087 11.741 -5.594 1.00 91.31 94 LYS A O 1
ATOM 746 N N . ASP A 1 95 ? 13.116 11.016 -7.736 1.00 90.81 95 ASP A N 1
ATOM 747 C CA . ASP A 1 95 ? 12.846 12.310 -8.365 1.00 90.81 95 ASP A CA 1
ATOM 748 C C . ASP A 1 95 ? 11.373 12.717 -8.243 1.00 90.81 95 ASP A C 1
ATOM 750 O O . ASP A 1 95 ? 11.055 13.897 -8.085 1.00 90.81 95 ASP A O 1
ATOM 754 N N . MET A 1 96 ? 10.466 11.737 -8.265 1.00 90.62 96 MET A N 1
ATOM 755 C CA . MET A 1 96 ? 9.021 11.978 -8.260 1.00 90.62 96 MET A CA 1
ATOM 756 C C . MET A 1 96 ? 8.379 11.872 -6.871 1.00 90.62 96 MET A C 1
ATOM 758 O O . MET A 1 96 ? 7.246 12.315 -6.695 1.00 90.62 96 MET A O 1
ATOM 762 N N . GLN A 1 97 ? 9.031 11.279 -5.867 1.00 89.31 97 GLN A N 1
ATOM 763 C CA . GLN A 1 97 ? 8.408 11.043 -4.560 1.00 89.31 97 GLN A CA 1
ATOM 764 C C . GLN A 1 97 ? 8.016 12.351 -3.858 1.00 89.31 97 GLN A C 1
ATOM 766 O O . GLN A 1 97 ? 8.829 13.244 -3.621 1.00 89.31 97 GLN A O 1
ATOM 771 N N . LYS A 1 98 ? 6.745 12.442 -3.456 1.00 93.56 98 LYS A N 1
ATOM 772 C CA . LYS A 1 98 ? 6.240 13.506 -2.585 1.00 93.56 98 LYS A CA 1
ATOM 773 C C . LYS A 1 98 ? 5.251 12.950 -1.584 1.00 93.56 98 LYS A C 1
ATOM 775 O O . LYS A 1 98 ? 4.334 12.214 -1.948 1.00 93.56 98 LYS A O 1
ATOM 780 N N . THR A 1 99 ? 5.407 13.359 -0.330 1.00 94.94 99 THR A N 1
ATOM 781 C CA . THR A 1 99 ? 4.494 12.989 0.748 1.00 94.94 99 THR A CA 1
ATOM 782 C C . THR A 1 99 ? 3.090 13.508 0.457 1.00 94.94 99 THR A C 1
ATOM 784 O O . THR A 1 99 ? 2.852 14.712 0.412 1.00 94.94 99 THR A O 1
ATOM 787 N N . GLN A 1 100 ? 2.151 12.581 0.306 1.00 94.94 100 GLN A N 1
ATOM 788 C CA . GLN A 1 100 ? 0.718 12.861 0.180 1.00 94.94 100 GLN A CA 1
ATOM 789 C C . GLN A 1 100 ? 0.036 12.970 1.557 1.00 94.94 100 GLN A C 1
ATOM 791 O O . GLN A 1 100 ? 0.531 12.417 2.540 1.00 94.94 100 GLN A O 1
ATOM 796 N N . GLU A 1 101 ? -1.136 13.609 1.617 1.00 95.62 101 GLU A N 1
ATOM 797 C CA . GLU A 1 101 ? -1.962 13.747 2.835 1.00 95.62 101 GLU A CA 1
ATOM 798 C C . GLU A 1 101 ? -2.268 12.395 3.513 1.00 95.62 101 GLU A C 1
ATOM 800 O O . GLU A 1 101 ? -2.268 12.289 4.739 1.00 95.62 101 GLU A O 1
ATOM 805 N N . SER A 1 102 ? -2.454 11.336 2.719 1.00 95.94 102 SER A N 1
ATOM 806 C CA . SER A 1 102 ? -2.649 9.959 3.190 1.00 95.94 102 SER A CA 1
ATOM 807 C C . SER A 1 102 ? -1.524 9.482 4.116 1.00 95.94 102 SER A C 1
ATOM 809 O O . SER A 1 102 ? -1.807 8.912 5.171 1.00 95.94 102 SER A O 1
ATOM 811 N N . HIS A 1 103 ? -0.261 9.763 3.776 1.00 97.56 103 HIS A N 1
ATOM 812 C CA . HIS A 1 103 ? 0.890 9.445 4.626 1.00 97.56 103 HIS A CA 1
ATOM 813 C C . HIS A 1 103 ? 0.808 10.198 5.950 1.00 97.56 103 HIS A C 1
ATOM 815 O O . HIS A 1 103 ? 1.029 9.612 7.001 1.00 97.56 103 HIS A O 1
ATOM 821 N N . GLN A 1 104 ? 0.431 11.479 5.910 1.00 97.75 104 GLN A N 1
ATOM 822 C CA . GLN A 1 104 ? 0.376 12.324 7.101 1.00 97.75 104 GLN A CA 1
ATOM 823 C C . GLN A 1 104 ? -0.662 11.822 8.106 1.00 97.75 104 GLN A C 1
ATOM 825 O O . GLN A 1 104 ? -0.364 11.687 9.297 1.00 97.75 104 GLN A O 1
ATOM 830 N N . LEU A 1 105 ? -1.861 11.505 7.611 1.00 98.12 105 LEU A N 1
ATOM 831 C CA . LEU A 1 105 ? -2.963 10.979 8.412 1.00 98.12 105 LEU A CA 1
ATOM 832 C C . LEU A 1 105 ? -2.659 9.576 8.945 1.00 98.12 105 LEU A C 1
ATOM 834 O O . LEU A 1 105 ? -2.924 9.295 10.114 1.00 98.12 105 LEU A O 1
ATOM 838 N N . LEU A 1 106 ? -2.078 8.697 8.119 1.00 98.25 106 LEU A N 1
ATOM 839 C CA . LEU A 1 106 ? -1.715 7.354 8.564 1.00 98.25 106 LEU A CA 1
ATOM 840 C C . LEU A 1 106 ? -0.583 7.399 9.596 1.00 98.25 106 LEU A C 1
ATOM 842 O O . LEU A 1 106 ? -0.672 6.697 10.596 1.00 98.25 106 LEU A O 1
ATOM 846 N N . SER A 1 107 ? 0.432 8.251 9.425 1.00 98.25 107 SER A N 1
ATOM 847 C CA . SER A 1 107 ? 1.484 8.450 10.429 1.00 98.25 107 SER A CA 1
ATOM 848 C C . SER A 1 107 ? 0.922 8.930 11.766 1.00 98.25 107 SER A C 1
ATOM 850 O O . SER A 1 107 ? 1.333 8.429 12.810 1.00 98.25 107 SER A O 1
ATOM 852 N N . GLU A 1 108 ? -0.056 9.839 11.760 1.00 98.06 108 GLU A N 1
ATOM 853 C CA . GLU A 1 108 ? -0.732 10.242 12.996 1.00 98.06 108 GLU A CA 1
ATOM 854 C C . GLU A 1 108 ? -1.485 9.074 13.643 1.00 98.06 108 GLU A C 1
ATOM 856 O O . GLU A 1 108 ? -1.386 8.869 14.853 1.00 98.06 108 GLU A O 1
ATOM 861 N N . LEU A 1 109 ? -2.182 8.262 12.845 1.00 97.75 109 LEU A N 1
ATOM 862 C CA . LEU A 1 109 ? -2.876 7.076 13.341 1.00 97.75 109 LEU A CA 1
ATOM 863 C C . LEU A 1 109 ? -1.907 6.048 13.948 1.00 97.75 109 LEU A C 1
ATOM 865 O O . LEU A 1 109 ? -2.179 5.533 15.033 1.00 97.75 109 LEU A O 1
ATOM 869 N N . ILE A 1 110 ? -0.778 5.772 13.282 1.00 97.25 110 ILE A N 1
ATOM 870 C CA . ILE A 1 110 ? 0.288 4.881 13.775 1.00 97.25 110 ILE A CA 1
ATOM 871 C C . ILE A 1 110 ? 0.760 5.350 15.154 1.00 97.25 110 ILE A C 1
ATOM 873 O O . ILE A 1 110 ? 0.798 4.557 16.099 1.00 97.25 110 ILE A O 1
ATOM 877 N N . HIS A 1 111 ? 1.063 6.643 15.280 1.00 96.81 111 HIS A N 1
ATOM 878 C CA . HIS A 1 111 ? 1.529 7.232 16.529 1.00 96.81 111 HIS A CA 1
ATOM 879 C C . HIS A 1 111 ? 0.472 7.113 17.637 1.00 96.81 111 HIS A C 1
ATOM 881 O O . HIS A 1 111 ? 0.761 6.655 18.741 1.00 96.81 111 HIS A O 1
ATOM 887 N N . LEU A 1 112 ? -0.790 7.442 17.340 1.00 95.19 112 LEU A N 1
ATOM 888 C CA . LEU A 1 112 ? -1.883 7.353 18.313 1.00 95.19 112 LEU A CA 1
ATOM 889 C C . LEU A 1 112 ? -2.180 5.922 18.774 1.00 95.19 112 LEU A C 1
ATOM 891 O O . LEU A 1 112 ? -2.691 5.741 19.885 1.00 95.19 112 LEU A O 1
ATOM 895 N N . ILE A 1 113 ? -1.911 4.915 17.945 1.00 93.69 113 ILE A N 1
ATOM 896 C CA . ILE A 1 113 ? -2.106 3.499 18.290 1.00 93.69 113 ILE A CA 1
ATOM 897 C C . ILE A 1 113 ? -0.887 2.919 19.027 1.00 93.69 113 ILE A C 1
ATOM 899 O O . ILE A 1 113 ? -1.034 1.897 19.690 1.00 93.69 113 ILE A O 1
ATOM 903 N N . GLY A 1 114 ? 0.260 3.605 19.021 1.00 94.50 114 GLY A N 1
ATOM 904 C CA . GLY A 1 114 ? 1.480 3.165 19.706 1.00 94.50 114 GLY A CA 1
ATOM 905 C C . GLY A 1 114 ? 2.342 2.233 18.857 1.00 94.50 114 GLY A C 1
ATOM 906 O O . GLY A 1 114 ? 2.831 1.228 19.360 1.00 94.50 114 GLY A O 1
ATOM 907 N N . GLU A 1 115 ? 2.466 2.538 17.560 1.00 94.81 115 GLU A N 1
ATOM 908 C CA . GLU A 1 115 ? 3.361 1.852 16.613 1.00 94.81 115 GLU A CA 1
ATOM 909 C C . GLU A 1 115 ? 3.267 0.315 16.639 1.00 94.81 115 GLU A C 1
ATOM 911 O O . GLU A 1 115 ? 4.286 -0.376 16.779 1.00 94.81 115 GLU A O 1
ATOM 916 N N . PRO A 1 116 ? 2.051 -0.247 16.508 1.00 94.62 116 PRO A N 1
ATOM 917 C CA . PRO A 1 116 ? 1.855 -1.677 16.664 1.00 94.62 116 PRO A CA 1
ATOM 918 C C . PRO A 1 116 ? 2.597 -2.450 15.572 1.00 94.62 116 PRO A C 1
ATOM 920 O O . PRO A 1 116 ? 2.652 -2.024 14.415 1.00 94.62 116 PRO A O 1
ATOM 923 N N . SER A 1 117 ? 3.121 -3.623 15.919 1.00 93.25 117 SER A N 1
ATOM 924 C CA . SER A 1 117 ? 3.685 -4.528 14.924 1.00 93.25 117 SER A CA 1
ATOM 925 C C . SER A 1 117 ? 2.611 -5.025 13.948 1.00 93.25 117 SER A C 1
ATOM 927 O O . SER A 1 117 ? 1.408 -5.071 14.250 1.00 93.25 117 SER A O 1
ATOM 929 N N . GLU A 1 118 ? 3.050 -5.402 12.748 1.00 93.00 118 GLU A N 1
ATOM 930 C CA . GLU A 1 118 ? 2.204 -6.011 11.712 1.00 93.00 118 GLU A CA 1
ATOM 931 C C . GLU A 1 118 ? 1.009 -5.139 11.356 1.00 93.00 118 GLU A C 1
ATOM 933 O O . GLU A 1 118 ? -0.126 -5.601 11.245 1.00 93.00 118 GLU A O 1
ATOM 938 N N . PHE A 1 119 ? 1.247 -3.836 11.275 1.00 96.00 119 PHE A N 1
ATOM 939 C CA . PHE A 1 119 ? 0.183 -2.872 11.067 1.00 96.00 119 PHE A CA 1
ATOM 940 C C . PHE A 1 119 ? 0.004 -2.519 9.605 1.00 96.00 119 PHE A C 1
ATOM 942 O O . PHE A 1 119 ? -1.125 -2.300 9.170 1.00 96.00 119 PHE A O 1
ATOM 949 N N . ILE A 1 120 ? 1.104 -2.481 8.859 1.00 97.38 120 ILE A N 1
ATOM 950 C CA . ILE A 1 120 ? 1.116 -2.076 7.463 1.00 97.38 120 ILE A CA 1
ATOM 951 C C . ILE A 1 120 ? 1.813 -3.148 6.640 1.00 97.38 120 ILE A C 1
ATOM 953 O O . ILE A 1 120 ? 2.954 -3.513 6.907 1.00 97.38 120 ILE A O 1
ATOM 957 N N . PHE A 1 121 ? 1.129 -3.595 5.602 1.00 95.56 121 PHE A N 1
ATOM 958 C CA . PHE A 1 121 ? 1.681 -4.357 4.497 1.00 95.56 121 PHE A CA 1
ATOM 959 C C . PHE A 1 121 ? 1.572 -3.483 3.251 1.00 95.56 121 PHE A C 1
ATOM 961 O O . PHE A 1 121 ? 0.577 -2.789 3.057 1.00 95.56 121 PHE A O 1
ATOM 968 N N . THR A 1 122 ? 2.596 -3.452 2.412 1.00 94.12 122 THR A N 1
ATOM 969 C CA . THR A 1 122 ? 2.595 -2.599 1.221 1.00 94.12 122 THR A CA 1
ATOM 970 C C . THR A 1 122 ? 3.334 -3.255 0.071 1.00 94.12 122 THR A C 1
ATOM 972 O O . THR A 1 122 ? 4.296 -3.996 0.277 1.00 94.12 122 THR A O 1
ATOM 975 N N . VAL A 1 123 ? 2.871 -2.965 -1.139 1.00 91.19 123 VAL A N 1
ATOM 976 C CA . VAL A 1 123 ? 3.547 -3.311 -2.399 1.00 91.19 123 VAL A CA 1
ATOM 977 C C . VAL A 1 123 ? 4.291 -2.109 -2.990 1.00 91.19 123 VAL A C 1
ATOM 979 O O . VAL A 1 123 ? 4.863 -2.199 -4.069 1.00 91.19 123 VAL A O 1
ATOM 982 N N . ASN A 1 124 ? 4.288 -0.971 -2.290 1.00 92.56 124 ASN A N 1
ATOM 983 C CA . ASN A 1 124 ? 4.946 0.245 -2.750 1.00 92.56 124 ASN A CA 1
ATOM 984 C C . ASN A 1 124 ? 6.442 0.200 -2.439 1.00 92.56 124 ASN A C 1
ATOM 986 O O . ASN A 1 124 ? 6.852 -0.140 -1.326 1.00 92.56 124 ASN A O 1
ATOM 990 N N . TYR A 1 125 ? 7.251 0.613 -3.413 1.00 93.06 125 TYR A N 1
ATOM 991 C CA . TYR A 1 125 ? 8.706 0.645 -3.279 1.00 93.06 125 TYR A CA 1
ATOM 992 C C . TYR A 1 125 ? 9.215 1.889 -2.532 1.00 93.06 125 TYR A C 1
ATOM 994 O O . TYR A 1 125 ? 10.301 1.844 -1.950 1.00 93.06 125 TYR A O 1
ATOM 1002 N N . ASP A 1 126 ? 8.453 2.990 -2.566 1.00 94.88 126 ASP A N 1
ATOM 1003 C CA . ASP A 1 126 ? 8.800 4.291 -1.978 1.00 94.88 126 ASP A CA 1
ATOM 1004 C C . ASP A 1 126 ? 8.884 4.251 -0.447 1.00 94.88 126 ASP A C 1
ATOM 1006 O O . ASP A 1 126 ? 8.323 3.353 0.175 1.00 94.88 126 ASP A O 1
ATOM 1010 N N . THR A 1 127 ? 9.566 5.220 0.173 1.00 95.94 127 THR A N 1
ATOM 1011 C CA . THR A 1 127 ? 9.723 5.318 1.639 1.00 95.94 127 THR A CA 1
ATOM 1012 C C . THR A 1 127 ? 8.912 6.442 2.276 1.00 95.94 127 THR A C 1
ATOM 1014 O O . THR A 1 127 ? 9.234 6.876 3.387 1.00 95.94 127 THR A O 1
ATOM 1017 N N . LEU A 1 128 ? 7.893 6.963 1.585 1.00 97.31 128 LEU A N 1
ATOM 1018 C CA . LEU A 1 128 ? 7.211 8.203 1.967 1.00 97.31 128 LEU A CA 1
ATOM 1019 C C . LEU A 1 128 ? 6.592 8.121 3.365 1.00 97.31 128 LEU A C 1
ATOM 1021 O O . LEU A 1 128 ? 6.683 9.079 4.134 1.00 97.31 128 LEU A O 1
ATOM 1025 N N . LEU A 1 129 ? 6.000 6.974 3.714 1.00 97.81 129 LEU A N 1
ATOM 1026 C CA . LEU A 1 129 ? 5.339 6.778 5.003 1.00 97.81 129 LEU A CA 1
ATOM 1027 C C . LEU A 1 129 ? 6.333 6.778 6.170 1.00 97.81 129 LEU A C 1
ATOM 1029 O O . LEU A 1 129 ? 6.173 7.559 7.109 1.00 97.81 129 LEU A O 1
ATOM 1033 N N . GLU A 1 130 ? 7.352 5.918 6.130 1.00 97.50 130 GLU A N 1
ATOM 1034 C CA . GLU A 1 130 ? 8.336 5.819 7.212 1.00 97.50 130 GLU A CA 1
ATOM 1035 C C . GLU A 1 130 ? 9.242 7.053 7.292 1.00 97.50 130 GLU A C 1
ATOM 1037 O O . GLU A 1 130 ? 9.616 7.465 8.388 1.00 97.50 130 GLU A O 1
ATOM 1042 N N . SER A 1 131 ? 9.529 7.697 6.157 1.00 97.31 131 SER A N 1
ATOM 1043 C CA . SER A 1 131 ? 10.341 8.918 6.114 1.00 97.31 131 SER A CA 1
ATOM 1044 C C . SER A 1 131 ? 9.589 10.100 6.721 1.00 97.31 131 SER A C 1
ATOM 1046 O O . SER A 1 131 ? 10.146 10.820 7.551 1.00 97.31 131 SER A O 1
ATOM 1048 N N . TYR A 1 132 ? 8.305 10.271 6.382 1.00 98.06 132 TYR A N 1
ATOM 1049 C CA . TYR A 1 132 ? 7.474 11.293 7.016 1.00 98.06 132 TYR A CA 1
ATOM 1050 C C . TYR A 1 132 ? 7.275 11.015 8.511 1.00 98.06 132 TYR A C 1
ATOM 1052 O O . TYR A 1 132 ? 7.352 11.940 9.320 1.00 98.06 132 TYR A O 1
ATOM 1060 N N . TYR A 1 133 ? 7.067 9.750 8.897 1.00 98.44 133 TYR A N 1
ATOM 1061 C CA . TYR A 1 133 ? 6.941 9.374 10.306 1.00 98.44 133 TYR A CA 1
ATOM 1062 C C . TYR A 1 133 ? 8.190 9.763 11.107 1.00 98.44 133 TYR A C 1
ATOM 1064 O O . TYR A 1 133 ? 8.071 10.458 12.118 1.00 98.44 133 TYR A O 1
ATOM 1072 N N . LYS A 1 134 ? 9.379 9.391 10.613 1.00 98.12 134 LYS A N 1
ATOM 1073 C CA . LYS A 1 134 ? 10.666 9.742 11.224 1.00 98.12 134 LYS A CA 1
ATOM 1074 C C . LYS A 1 134 ? 10.839 11.250 11.351 1.00 98.12 134 LYS A C 1
ATOM 1076 O O . LYS A 1 134 ? 11.220 11.728 12.413 1.00 98.12 134 LYS A O 1
ATOM 1081 N N . GLN A 1 135 ? 10.530 11.999 10.294 1.00 97.81 135 GLN A N 1
ATOM 1082 C CA . GLN A 1 135 ? 10.646 13.456 10.297 1.00 97.81 135 GLN A CA 1
ATOM 1083 C C . GLN A 1 135 ? 9.718 14.113 11.328 1.00 97.81 135 GLN A C 1
ATOM 1085 O O . GLN A 1 135 ? 10.119 15.064 11.990 1.00 97.81 135 GLN A O 1
ATOM 1090 N N . LYS A 1 136 ? 8.474 13.638 11.450 1.00 98.12 136 LYS A N 1
ATOM 1091 C CA . LYS A 1 136 ? 7.458 14.263 12.308 1.00 98.12 136 LYS A CA 1
ATOM 1092 C C . LYS A 1 136 ? 7.588 13.893 13.784 1.00 98.12 136 LYS A C 1
ATOM 1094 O O . LYS A 1 136 ? 7.297 14.728 14.634 1.00 98.12 136 LYS A O 1
ATOM 1099 N N . TYR A 1 137 ? 7.948 12.645 14.077 1.00 97.88 137 TYR A N 1
ATOM 1100 C CA . TYR A 1 137 ? 7.942 12.089 15.435 1.00 97.88 137 TYR A CA 1
ATOM 1101 C C . TYR A 1 137 ? 9.340 11.775 15.976 1.00 97.88 137 TYR A C 1
ATOM 1103 O O . TYR A 1 137 ? 9.440 11.222 17.068 1.00 97.88 137 TYR A O 1
ATOM 1111 N N . GLU A 1 138 ? 10.397 12.082 15.216 1.00 97.38 138 GLU A N 1
ATOM 1112 C CA . GLU A 1 138 ? 11.802 11.820 15.573 1.00 97.38 138 GLU A CA 1
ATOM 1113 C C . GLU A 1 138 ? 12.057 10.356 15.979 1.00 97.38 138 GLU A C 1
ATOM 1115 O O . GLU A 1 138 ? 12.909 10.045 16.811 1.00 97.38 138 GLU A O 1
ATOM 1120 N N . LYS A 1 139 ? 11.293 9.432 15.385 1.00 96.25 139 LYS A N 1
ATOM 1121 C CA . LYS A 1 139 ? 11.293 8.005 15.715 1.00 96.25 139 LYS A CA 1
ATOM 1122 C C . LYS A 1 139 ? 11.203 7.169 14.450 1.00 96.25 139 LYS A C 1
ATOM 1124 O O . LYS A 1 139 ? 10.381 7.444 13.581 1.00 96.25 139 LYS A O 1
ATOM 1129 N N . ASP A 1 140 ? 12.016 6.126 14.364 1.00 96.69 140 ASP A N 1
ATOM 1130 C CA . ASP A 1 140 ? 11.983 5.192 13.243 1.00 96.69 140 ASP A CA 1
ATOM 1131 C C . ASP A 1 140 ? 10.853 4.160 13.396 1.00 96.69 140 ASP A C 1
ATOM 1133 O O . ASP A 1 140 ? 10.576 3.663 14.491 1.00 96.69 140 ASP A O 1
ATOM 1137 N N . LEU A 1 141 ? 10.203 3.834 12.275 1.00 96.94 141 LEU A N 1
ATOM 1138 C CA . LEU A 1 141 ? 9.368 2.640 12.159 1.00 96.94 141 LEU A CA 1
ATOM 1139 C C . LEU A 1 141 ? 10.237 1.491 11.662 1.00 96.94 141 LEU A C 1
ATOM 1141 O O . LEU A 1 141 ? 10.973 1.640 10.686 1.00 96.94 141 LEU A O 1
ATOM 1145 N N . GLU A 1 142 ? 10.121 0.329 12.293 1.00 96.31 142 GLU A N 1
ATOM 1146 C CA . GLU A 1 142 ? 10.846 -0.850 11.853 1.00 96.31 142 GLU A CA 1
ATOM 1147 C C . GLU A 1 142 ? 10.192 -1.425 10.592 1.00 96.31 142 GLU A C 1
ATOM 1149 O O . GLU A 1 142 ? 9.002 -1.764 10.576 1.00 96.31 142 GLU A O 1
ATOM 1154 N N . VAL A 1 143 ? 10.997 -1.565 9.539 1.00 95.62 143 VAL A N 1
ATOM 1155 C CA . VAL A 1 143 ? 10.562 -2.041 8.223 1.00 95.62 143 VAL A CA 1
ATOM 1156 C C . VAL A 1 143 ? 11.147 -3.425 7.957 1.00 95.62 143 VAL A C 1
ATOM 1158 O O . VAL A 1 143 ? 12.357 -3.618 8.059 1.00 95.62 143 VAL A O 1
ATOM 1161 N N . TRP A 1 144 ? 10.290 -4.379 7.599 1.00 95.31 144 TRP A N 1
ATOM 1162 C CA . TRP A 1 144 ? 10.674 -5.612 6.918 1.00 95.31 144 TRP A CA 1
ATOM 1163 C C . TRP A 1 144 ? 10.564 -5.408 5.410 1.00 95.31 144 TRP A C 1
ATOM 1165 O O . TRP A 1 144 ? 9.567 -4.861 4.928 1.00 95.31 144 TRP A O 1
ATOM 1175 N N . ARG A 1 145 ? 11.550 -5.875 4.654 1.00 93.81 145 ARG A N 1
ATOM 1176 C CA . ARG A 1 145 ? 11.533 -5.886 3.190 1.00 93.81 145 ARG A CA 1
ATOM 1177 C C . ARG A 1 145 ? 11.617 -7.326 2.715 1.00 93.81 145 ARG A C 1
ATOM 1179 O O . ARG A 1 145 ? 12.282 -8.147 3.343 1.00 93.81 145 ARG A O 1
ATOM 1186 N N . PHE A 1 146 ? 10.985 -7.634 1.588 1.00 90.31 146 PHE A N 1
ATOM 1187 C CA . PHE A 1 146 ? 11.205 -8.928 0.951 1.00 90.31 146 PHE A CA 1
ATOM 1188 C C . PHE A 1 146 ? 12.711 -9.171 0.741 1.00 90.31 146 PHE A C 1
ATOM 1190 O O . PHE A 1 146 ? 13.435 -8.272 0.312 1.00 90.31 146 PHE A O 1
ATOM 1197 N N . GLY A 1 147 ? 13.178 -10.362 1.122 1.00 86.56 147 GLY A N 1
ATOM 1198 C CA . GLY A 1 147 ? 14.599 -10.725 1.194 1.00 86.56 147 GLY A CA 1
ATOM 1199 C C . GLY A 1 147 ? 15.226 -10.604 2.590 1.00 86.56 147 GLY A C 1
ATOM 1200 O O . GLY A 1 147 ? 16.219 -11.278 2.855 1.00 86.56 147 GLY A O 1
ATOM 1201 N N . ASP A 1 148 ? 14.634 -9.837 3.511 1.00 89.88 148 ASP A N 1
ATOM 1202 C CA . ASP A 1 148 ? 15.076 -9.797 4.908 1.00 89.88 148 ASP A CA 1
ATOM 1203 C C . ASP A 1 148 ? 14.654 -11.077 5.648 1.00 89.88 148 ASP A C 1
ATOM 1205 O O . ASP A 1 148 ? 13.593 -11.659 5.383 1.00 89.88 148 ASP A O 1
ATOM 1209 N N . ALA A 1 149 ? 15.427 -11.475 6.665 1.00 88.75 149 ALA A N 1
ATOM 1210 C CA . ALA A 1 149 ? 15.002 -12.519 7.593 1.00 88.75 149 ALA A CA 1
ATOM 1211 C C . ALA A 1 149 ? 13.661 -12.131 8.243 1.00 88.75 149 ALA A C 1
ATOM 1213 O O . ALA A 1 149 ? 13.520 -11.054 8.831 1.00 88.75 149 ALA A O 1
ATOM 1214 N N . TYR A 1 150 ? 12.659 -13.001 8.101 1.00 87.12 150 TYR A N 1
ATOM 1215 C CA . TYR A 1 150 ? 11.294 -12.697 8.513 1.00 87.12 150 TYR A CA 1
ATOM 1216 C C . TYR A 1 150 ? 11.188 -12.472 10.031 1.00 87.12 150 TYR A C 1
ATOM 1218 O O . TYR A 1 150 ? 11.700 -13.263 10.823 1.00 87.12 150 TYR A O 1
ATOM 1226 N N . ASN A 1 151 ? 10.512 -11.393 10.441 1.00 87.06 151 ASN A N 1
ATOM 1227 C CA . ASN A 1 151 ? 10.369 -11.002 11.843 1.00 87.06 151 ASN A CA 1
ATOM 1228 C C . ASN A 1 151 ? 9.005 -10.341 12.089 1.00 87.06 151 ASN A C 1
ATOM 1230 O O . ASN A 1 151 ? 8.728 -9.316 11.481 1.00 87.06 151 ASN A O 1
ATOM 1234 N N . ASN A 1 152 ? 8.223 -10.884 13.034 1.00 86.56 152 ASN A N 1
ATOM 1235 C CA . ASN A 1 152 ? 6.879 -10.416 13.410 1.00 86.56 152 ASN A CA 1
ATOM 1236 C C . ASN A 1 152 ? 6.850 -9.061 14.156 1.00 86.56 152 ASN A C 1
ATOM 1238 O O . ASN A 1 152 ? 5.774 -8.525 14.416 1.00 86.56 152 ASN A O 1
ATOM 1242 N N . SER A 1 153 ? 7.996 -8.508 14.561 1.00 89.94 153 SER A N 1
ATOM 1243 C CA . SER A 1 153 ? 8.073 -7.291 15.386 1.00 89.94 153 SER A CA 1
ATOM 1244 C C . SER A 1 153 ? 8.069 -5.990 14.582 1.00 89.94 153 SER A C 1
ATOM 1246 O O . SER A 1 153 ? 8.163 -4.911 15.164 1.00 89.94 153 SER A O 1
ATOM 1248 N N . LYS A 1 154 ? 8.022 -6.075 13.252 1.00 94.62 154 LYS A N 1
ATOM 1249 C CA . LYS A 1 154 ? 8.146 -4.925 12.351 1.00 94.62 154 LYS A CA 1
ATOM 1250 C C . LYS A 1 154 ? 6.796 -4.224 12.204 1.00 94.62 154 LYS A C 1
ATOM 1252 O O . LYS A 1 154 ? 5.757 -4.882 12.223 1.00 94.62 154 LYS A O 1
ATOM 1257 N N . GLN A 1 155 ? 6.780 -2.898 12.082 1.00 95.94 155 GLN A N 1
ATOM 1258 C CA . GLN A 1 155 ? 5.539 -2.139 11.874 1.00 95.94 155 GLN A CA 1
ATOM 1259 C C . GLN A 1 155 ? 5.084 -2.190 10.412 1.00 95.94 155 GLN A C 1
ATOM 1261 O O . GLN A 1 155 ? 3.881 -2.289 10.149 1.00 95.94 155 GLN A O 1
ATOM 1266 N N . ILE A 1 156 ? 6.040 -2.133 9.479 1.00 97.38 156 ILE A N 1
ATOM 1267 C CA . ILE A 1 156 ? 5.798 -2.065 8.033 1.00 97.38 156 ILE A CA 1
ATOM 1268 C C . ILE A 1 156 ? 6.439 -3.271 7.345 1.00 97.38 156 ILE A C 1
ATOM 1270 O O . ILE A 1 156 ? 7.621 -3.538 7.540 1.00 97.38 156 ILE A O 1
ATOM 1274 N N . TYR A 1 157 ? 5.681 -3.958 6.494 1.00 95.88 157 TYR A N 1
ATOM 1275 C CA . TYR A 1 157 ? 6.142 -5.060 5.651 1.00 95.88 157 TYR A CA 1
ATOM 1276 C C . TYR A 1 157 ? 6.031 -4.667 4.182 1.00 95.88 157 TYR A C 1
ATOM 1278 O O . TYR A 1 157 ? 4.928 -4.504 3.659 1.00 95.88 157 TYR A O 1
ATOM 1286 N N . LYS A 1 158 ? 7.170 -4.532 3.504 1.00 94.75 158 LYS A N 1
ATOM 1287 C CA . LYS A 1 158 ? 7.236 -4.222 2.076 1.00 94.75 158 LYS A CA 1
ATOM 1288 C C . LYS A 1 158 ? 7.409 -5.488 1.253 1.00 94.75 158 LYS A C 1
ATOM 1290 O O . LYS A 1 158 ? 8.507 -6.037 1.147 1.00 94.75 158 LYS A O 1
ATOM 1295 N N . LEU A 1 159 ? 6.301 -5.947 0.688 1.00 91.81 159 LEU A N 1
ATOM 1296 C CA . LEU A 1 159 ? 6.184 -7.228 -0.003 1.00 91.81 159 LEU A CA 1
ATOM 1297 C C . LEU A 1 159 ? 6.933 -7.251 -1.335 1.00 91.81 159 LEU A C 1
ATOM 1299 O O . LEU A 1 159 ? 7.431 -8.299 -1.722 1.00 91.81 159 LEU A O 1
ATOM 1303 N N . HIS A 1 160 ? 7.033 -6.104 -2.009 1.00 90.12 160 HIS A N 1
ATOM 1304 C CA . HIS A 1 160 ? 7.716 -5.977 -3.300 1.00 90.12 160 HIS A CA 1
ATOM 1305 C C . HIS A 1 160 ? 9.113 -5.339 -3.169 1.00 90.12 160 HIS A C 1
ATOM 1307 O O . HIS A 1 160 ? 9.675 -4.826 -4.134 1.00 90.12 160 HIS A O 1
ATOM 1313 N N . GLY A 1 161 ? 9.676 -5.344 -1.957 1.00 91.44 161 GLY A N 1
ATOM 1314 C CA . GLY A 1 161 ? 10.960 -4.711 -1.668 1.00 91.44 161 GLY A CA 1
ATOM 1315 C C . GLY A 1 161 ? 10.872 -3.204 -1.438 1.00 91.44 161 GLY A C 1
ATOM 1316 O O . GLY A 1 161 ? 9.832 -2.664 -1.074 1.00 91.44 161 GLY A O 1
ATOM 1317 N N . CYS A 1 162 ? 12.008 -2.516 -1.563 1.00 92.75 162 CYS A N 1
ATOM 1318 C CA . CYS A 1 162 ? 12.140 -1.099 -1.222 1.00 92.75 162 CYS A CA 1
ATOM 1319 C C . CYS A 1 162 ? 13.260 -0.451 -2.033 1.00 92.75 162 CYS A C 1
ATOM 1321 O O . CYS A 1 162 ? 14.321 -1.056 -2.185 1.00 92.75 162 CYS A O 1
ATOM 1323 N N . ILE A 1 163 ? 13.090 0.807 -2.447 1.00 91.81 163 ILE A N 1
ATOM 1324 C CA . ILE A 1 163 ? 14.131 1.558 -3.177 1.00 91.81 163 ILE A CA 1
ATOM 1325 C C . ILE A 1 163 ? 15.437 1.734 -2.388 1.00 91.81 163 ILE A C 1
ATOM 1327 O O . ILE A 1 163 ? 16.488 1.989 -2.968 1.00 91.81 163 ILE A O 1
ATOM 1331 N N . THR A 1 164 ? 15.395 1.581 -1.064 1.00 87.88 164 THR A N 1
ATOM 1332 C CA . THR A 1 164 ? 16.582 1.660 -0.198 1.00 87.88 164 THR A CA 1
ATOM 1333 C C . THR A 1 164 ? 17.343 0.339 -0.089 1.00 87.88 164 THR A C 1
ATOM 1335 O O . THR A 1 164 ? 18.368 0.303 0.581 1.00 87.88 164 THR A O 1
ATOM 1338 N N . ALA A 1 165 ? 16.838 -0.753 -0.671 1.00 80.19 165 ALA A N 1
ATOM 1339 C CA . ALA A 1 165 ? 17.532 -2.036 -0.747 1.00 80.19 165 ALA A CA 1
ATOM 1340 C C . ALA A 1 165 ? 18.100 -2.230 -2.163 1.00 80.19 165 ALA A C 1
ATOM 1342 O O . ALA A 1 165 ? 17.471 -1.851 -3.151 1.00 80.19 165 ALA A O 1
ATOM 1343 N N . GLU A 1 166 ? 19.311 -2.770 -2.286 1.00 61.69 166 GLU A N 1
ATOM 1344 C CA . GLU A 1 166 ? 20.007 -2.885 -3.577 1.00 61.69 166 GLU A CA 1
ATOM 1345 C C . GLU A 1 166 ? 19.501 -4.025 -4.471 1.00 61.69 166 GLU A C 1
ATOM 1347 O O . GLU A 1 166 ? 19.498 -3.855 -5.683 1.00 61.69 166 GLU A O 1
ATOM 1352 N N . SER A 1 167 ? 18.986 -5.123 -3.909 1.00 64.06 167 SER A N 1
ATOM 1353 C CA . SER A 1 167 ? 18.776 -6.376 -4.657 1.00 64.06 167 SER A CA 1
ATOM 1354 C C . SER A 1 167 ? 17.330 -6.888 -4.758 1.00 64.06 167 SER A C 1
ATOM 1356 O O . SER A 1 167 ? 17.120 -7.955 -5.324 1.00 64.06 167 SER A O 1
ATOM 1358 N N . ASN A 1 168 ? 16.331 -6.193 -4.197 1.00 72.19 168 ASN A N 1
ATOM 1359 C CA . ASN A 1 168 ? 15.064 -6.849 -3.816 1.00 72.19 168 ASN A CA 1
ATOM 1360 C C . ASN A 1 168 ? 13.783 -6.206 -4.383 1.00 72.19 168 ASN A C 1
ATOM 1362 O O . ASN A 1 168 ? 12.715 -6.420 -3.812 1.00 72.19 168 ASN A O 1
ATOM 1366 N N . LEU A 1 169 ? 13.850 -5.394 -5.446 1.00 90.75 169 LEU A N 1
ATOM 1367 C CA . LEU A 1 169 ? 12.620 -4.907 -6.091 1.00 90.75 169 LEU A CA 1
ATOM 1368 C C . LEU A 1 169 ? 11.945 -6.049 -6.859 1.00 90.75 169 LEU A C 1
ATOM 1370 O O . LEU A 1 169 ? 12.605 -6.742 -7.624 1.00 90.75 169 LEU A O 1
ATOM 1374 N N . ILE A 1 170 ? 10.640 -6.225 -6.654 1.00 90.81 170 ILE A N 1
ATOM 1375 C CA . ILE A 1 170 ? 9.839 -7.255 -7.329 1.00 90.81 170 ILE A CA 1
ATOM 1376 C C . ILE A 1 170 ? 9.143 -6.636 -8.536 1.00 90.81 170 ILE A C 1
ATOM 1378 O O . ILE A 1 170 ? 8.164 -5.915 -8.368 1.00 90.81 170 ILE A O 1
ATOM 1382 N N . LEU A 1 171 ? 9.671 -6.880 -9.738 1.00 91.25 171 LEU A N 1
ATOM 1383 C CA . LEU A 1 171 ? 9.197 -6.231 -10.968 1.00 91.25 171 LEU A CA 1
ATOM 1384 C C . LEU A 1 171 ? 8.855 -7.222 -12.087 1.00 91.25 171 LEU A C 1
ATOM 1386 O O . LEU A 1 171 ? 7.900 -6.977 -12.816 1.00 91.25 171 LEU A O 1
ATOM 1390 N N . THR A 1 172 ? 9.589 -8.330 -12.218 1.00 92.69 172 THR A N 1
ATOM 1391 C CA . THR A 1 172 ? 9.412 -9.314 -13.302 1.00 92.69 172 THR A CA 1
ATOM 1392 C C . THR A 1 172 ? 8.636 -10.548 -12.846 1.00 92.69 172 THR A C 1
ATOM 1394 O O . THR A 1 172 ? 8.557 -10.827 -11.647 1.00 92.69 172 THR A O 1
ATOM 1397 N N . SER A 1 173 ? 8.085 -11.339 -13.780 1.00 90.44 173 SER A N 1
ATOM 1398 C CA . SER A 1 173 ? 7.382 -12.594 -13.443 1.00 90.44 173 SER A CA 1
ATOM 1399 C C . SER A 1 173 ? 8.202 -13.540 -12.567 1.00 90.44 173 SER A C 1
ATOM 1401 O O . SER A 1 173 ? 7.644 -14.207 -11.695 1.00 90.44 173 SER A O 1
ATOM 1403 N N . GLU A 1 174 ? 9.519 -13.605 -12.774 1.00 90.88 174 GLU A N 1
ATOM 1404 C CA . GLU A 1 174 ? 10.397 -14.436 -11.950 1.00 90.88 174 GLU A CA 1
ATOM 1405 C C . GLU A 1 174 ? 10.428 -13.943 -10.497 1.00 90.88 174 GLU A C 1
ATOM 1407 O O . GLU A 1 174 ? 10.335 -14.741 -9.560 1.00 90.88 174 GLU A O 1
ATOM 1412 N N . ASP A 1 175 ? 10.508 -12.629 -10.293 1.00 91.12 175 ASP A N 1
ATOM 1413 C CA . ASP A 1 175 ? 10.502 -12.030 -8.961 1.00 91.12 175 ASP A CA 1
ATOM 1414 C C . ASP A 1 175 ? 9.156 -12.253 -8.257 1.00 91.12 175 ASP A C 1
ATOM 1416 O O . ASP A 1 175 ? 9.114 -12.679 -7.100 1.00 91.12 175 ASP A O 1
ATOM 1420 N N . TYR A 1 176 ? 8.048 -12.059 -8.972 1.00 88.44 176 TYR A N 1
ATOM 1421 C CA . TYR A 1 176 ? 6.704 -12.356 -8.476 1.00 88.44 176 TYR A CA 1
ATOM 1422 C C . TYR A 1 176 ? 6.546 -13.835 -8.084 1.00 88.44 176 TYR A C 1
ATOM 1424 O O . TYR A 1 176 ? 6.034 -14.159 -7.006 1.00 88.44 176 TYR A O 1
ATOM 1432 N N . TYR A 1 177 ? 7.074 -14.757 -8.894 1.00 87.94 177 TYR A N 1
ATOM 1433 C CA . TYR A 1 177 ? 7.082 -16.184 -8.570 1.00 87.94 177 TYR A CA 1
ATOM 1434 C C . TYR A 1 177 ? 7.896 -16.495 -7.303 1.00 87.94 177 TYR A C 1
ATOM 1436 O O . TYR A 1 177 ? 7.468 -17.325 -6.493 1.00 87.94 177 TYR A O 1
ATOM 1444 N N . LYS A 1 178 ? 9.028 -15.813 -7.071 1.00 88.94 178 LYS A N 1
ATOM 1445 C CA . LYS A 1 178 ? 9.812 -15.946 -5.824 1.00 88.94 178 LYS A CA 1
ATOM 1446 C C . LYS A 1 178 ? 9.007 -15.512 -4.600 1.00 88.94 178 LYS A C 1
ATOM 1448 O O . LYS A 1 178 ? 9.076 -16.181 -3.568 1.00 88.94 178 LYS A O 1
ATOM 1453 N N . VAL A 1 179 ? 8.221 -14.438 -4.706 1.00 86.62 179 VAL A N 1
ATOM 1454 C CA . VAL A 1 179 ? 7.317 -13.998 -3.628 1.00 86.62 179 VAL A CA 1
ATOM 1455 C C . VAL A 1 179 ? 6.254 -15.061 -3.354 1.00 86.62 179 VAL A C 1
ATOM 1457 O O . VAL A 1 179 ? 6.104 -15.485 -2.206 1.00 86.62 179 VAL A O 1
ATOM 1460 N N . LYS A 1 180 ? 5.570 -15.554 -4.396 1.00 84.06 180 LYS A N 1
ATOM 1461 C CA . LYS A 1 180 ? 4.537 -16.602 -4.272 1.00 84.06 180 LYS A CA 1
ATOM 1462 C C . LYS A 1 180 ? 5.076 -17.918 -3.711 1.00 84.06 180 LYS A C 1
ATOM 1464 O O . LYS A 1 180 ? 4.370 -18.610 -2.982 1.00 84.06 180 LYS A O 1
ATOM 1469 N N . SER A 1 181 ? 6.318 -18.261 -4.040 1.00 87.44 181 SER A N 1
ATOM 1470 C CA . SER A 1 181 ? 6.971 -19.497 -3.594 1.00 87.44 181 SER A CA 1
ATOM 1471 C C . SER A 1 181 ? 7.542 -19.398 -2.176 1.00 87.44 181 SER A C 1
ATOM 1473 O O . SER A 1 181 ? 7.973 -20.402 -1.609 1.00 87.44 181 SER A O 1
ATOM 1475 N N . ASN A 1 182 ? 7.552 -18.206 -1.569 1.00 88.81 182 ASN A N 1
ATOM 1476 C CA . ASN A 1 182 ? 8.030 -18.026 -0.205 1.00 88.81 182 ASN A CA 1
ATOM 1477 C C . ASN A 1 182 ? 6.984 -18.529 0.803 1.00 88.81 182 ASN A C 1
ATOM 1479 O O . ASN A 1 182 ? 6.083 -17.797 1.218 1.00 88.81 182 ASN A O 1
ATOM 1483 N N . GLU A 1 183 ? 7.119 -19.785 1.234 1.00 88.44 183 GLU A N 1
ATOM 1484 C CA . GLU A 1 183 ? 6.164 -20.413 2.153 1.00 88.44 183 GLU A CA 1
ATOM 1485 C C . GLU A 1 183 ? 5.972 -19.651 3.468 1.00 88.44 183 GLU A C 1
ATOM 1487 O O . GLU A 1 183 ? 4.859 -19.614 3.991 1.00 88.44 183 GLU A O 1
ATOM 1492 N N . ILE A 1 184 ? 7.041 -19.070 4.024 1.00 89.94 184 ILE A N 1
ATOM 1493 C CA . ILE A 1 184 ? 6.984 -18.344 5.300 1.00 89.94 184 ILE A CA 1
ATOM 1494 C C . ILE A 1 184 ? 6.102 -17.109 5.133 1.00 89.94 184 ILE A C 1
ATOM 1496 O O . ILE A 1 184 ? 5.173 -16.899 5.917 1.00 89.94 184 ILE A O 1
ATOM 1500 N N . LEU A 1 185 ? 6.355 -16.331 4.080 1.00 88.31 185 LEU A N 1
ATOM 1501 C CA . LEU A 1 185 ? 5.569 -15.149 3.760 1.00 88.31 185 LEU A CA 1
ATOM 1502 C C . LEU A 1 185 ? 4.113 -15.515 3.465 1.00 88.31 185 LEU A C 1
ATOM 1504 O O . LEU A 1 185 ? 3.208 -14.893 4.014 1.00 88.31 185 LEU A O 1
ATOM 1508 N N . MET A 1 186 ? 3.870 -16.545 2.655 1.00 86.56 186 MET A N 1
ATOM 1509 C CA . MET A 1 186 ? 2.514 -16.960 2.290 1.00 86.56 186 MET A CA 1
ATOM 1510 C C . MET A 1 186 ? 1.718 -17.471 3.496 1.00 86.56 186 MET A C 1
ATOM 1512 O O . MET A 1 186 ? 0.573 -17.058 3.693 1.00 86.56 186 MET A O 1
ATOM 1516 N N . LYS A 1 187 ? 2.327 -18.299 4.360 1.00 86.88 187 LYS A N 1
ATOM 1517 C CA . LYS A 1 187 ? 1.722 -18.744 5.632 1.00 86.88 187 LYS A CA 1
ATOM 1518 C C . LYS A 1 187 ? 1.406 -17.556 6.534 1.00 86.88 187 LYS A C 1
ATOM 1520 O O . LYS A 1 187 ? 0.352 -17.527 7.174 1.00 86.88 187 LYS A O 1
ATOM 1525 N N . LYS A 1 188 ? 2.288 -16.557 6.567 1.00 88.62 188 LYS A N 1
ATOM 1526 C CA . LYS A 1 188 ? 2.044 -15.347 7.339 1.00 88.62 188 LYS A CA 1
ATOM 1527 C C . LYS A 1 188 ? 0.893 -14.527 6.778 1.00 88.62 188 LYS A C 1
ATOM 1529 O O . LYS A 1 188 ? -0.001 -14.181 7.545 1.00 88.62 188 LYS A O 1
ATOM 1534 N N . LEU A 1 189 ? 0.908 -14.206 5.485 1.00 88.56 189 LEU A N 1
ATOM 1535 C CA . LEU A 1 189 ? -0.167 -13.447 4.849 1.00 88.56 189 LEU A CA 1
ATOM 1536 C C . LEU A 1 189 ? -1.498 -14.154 5.108 1.00 88.56 189 LEU A C 1
ATOM 1538 O O . LEU A 1 189 ? -2.427 -13.523 5.601 1.00 88.56 189 LEU A O 1
ATOM 1542 N N . PHE A 1 190 ? -1.556 -15.477 4.941 1.00 84.75 190 PHE A N 1
ATOM 1543 C CA . PHE A 1 190 ? -2.726 -16.275 5.306 1.00 84.75 190 PHE A CA 1
ATOM 1544 C C . PHE A 1 190 ? -3.202 -16.040 6.753 1.00 84.75 190 PHE A C 1
ATOM 1546 O O . PHE A 1 190 ? -4.385 -15.772 6.967 1.00 84.75 190 PHE A O 1
ATOM 1553 N N . SER A 1 191 ? -2.305 -16.099 7.744 1.00 86.62 191 SER A N 1
ATOM 1554 C CA . SER A 1 191 ? -2.638 -15.813 9.152 1.00 86.62 191 SER A CA 1
ATOM 1555 C C . SER A 1 191 ? -3.141 -14.377 9.337 1.00 86.62 191 SER A C 1
ATOM 1557 O O . SER A 1 191 ? -4.179 -14.172 9.966 1.00 86.62 191 SER A O 1
ATOM 1559 N N . VAL A 1 192 ? -2.493 -13.387 8.711 1.00 89.75 192 VAL A N 1
ATOM 1560 C CA . VAL A 1 192 ? -2.920 -11.980 8.766 1.00 89.75 192 VAL A CA 1
ATOM 1561 C C . VAL A 1 192 ? -4.349 -11.827 8.255 1.00 89.75 192 VAL A C 1
ATOM 1563 O O . VAL A 1 192 ? -5.178 -11.262 8.966 1.00 89.75 192 VAL A O 1
ATOM 1566 N N . PHE A 1 193 ? -4.655 -12.374 7.079 1.00 86.50 193 PHE A N 1
ATOM 1567 C CA . PHE A 1 193 ? -5.997 -12.338 6.494 1.00 86.50 193 PHE A CA 1
ATOM 1568 C C . PHE A 1 193 ? -7.037 -13.068 7.345 1.00 86.50 193 PHE A C 1
ATOM 1570 O O . PHE A 1 193 ? -8.171 -12.614 7.458 1.00 86.50 193 PHE A O 1
ATOM 1577 N N . ARG A 1 194 ? -6.669 -14.192 7.963 1.00 84.19 194 ARG A N 1
ATOM 1578 C CA . ARG A 1 194 ? -7.588 -14.988 8.784 1.00 84.19 194 ARG A CA 1
ATOM 1579 C C . ARG A 1 194 ? -7.877 -14.364 10.148 1.00 84.19 194 ARG A C 1
ATOM 1581 O O . ARG A 1 194 ? -8.913 -14.658 10.735 1.00 84.19 194 ARG A O 1
ATOM 1588 N N . GLU A 1 195 ? -6.960 -13.575 10.689 1.00 87.94 195 GLU A N 1
ATOM 1589 C CA . GLU A 1 195 ? -7.024 -13.116 12.082 1.00 87.94 195 GLU A CA 1
ATOM 1590 C C . GLU A 1 195 ? -7.343 -11.623 12.216 1.00 87.94 195 GLU A C 1
ATOM 1592 O O . GLU A 1 195 ? -7.604 -11.151 13.326 1.00 87.94 195 GLU A O 1
ATOM 1597 N N . ASN A 1 196 ? -7.340 -10.876 11.107 1.00 91.62 196 ASN A N 1
ATOM 1598 C CA . ASN A 1 196 ? -7.478 -9.423 11.107 1.00 91.62 196 ASN A CA 1
ATOM 1599 C C . ASN A 1 196 ? -8.503 -8.924 10.094 1.00 91.62 196 ASN A C 1
ATOM 1601 O O . ASN A 1 196 ? -8.638 -9.448 8.990 1.00 91.62 196 ASN A O 1
ATOM 1605 N N . THR A 1 197 ? -9.140 -7.805 10.426 1.00 94.62 197 THR A N 1
ATOM 1606 C CA . THR A 1 197 ? -9.789 -6.961 9.424 1.00 94.62 197 THR A CA 1
ATOM 1607 C C . THR A 1 197 ? -8.704 -6.283 8.592 1.00 94.62 197 THR A C 1
ATOM 1609 O O . THR A 1 197 ? -7.945 -5.447 9.085 1.00 94.62 197 THR A O 1
ATOM 1612 N N . CYS A 1 198 ? -8.645 -6.625 7.310 1.00 94.75 198 CYS A N 1
ATOM 1613 C CA . CYS A 1 198 ? -7.723 -5.999 6.362 1.00 94.75 198 CYS A CA 1
ATOM 1614 C C . CYS A 1 198 ? -8.394 -4.804 5.683 1.00 94.75 198 CYS A C 1
ATOM 1616 O O . CYS A 1 198 ? -9.525 -4.917 5.204 1.00 94.75 198 CYS A O 1
ATOM 1618 N N . VAL A 1 199 ? -7.692 -3.673 5.629 1.00 97.38 199 VAL A N 1
ATOM 1619 C CA . VAL A 1 199 ? -8.134 -2.454 4.944 1.00 97.38 199 VAL A CA 1
ATOM 1620 C C . VAL A 1 199 ? -7.158 -2.138 3.816 1.00 97.38 199 VAL A C 1
ATOM 1622 O O . VAL A 1 199 ? -6.026 -1.726 4.061 1.00 97.38 199 VAL A O 1
ATOM 1625 N N . PHE A 1 200 ? -7.604 -2.324 2.580 1.00 96.25 200 PHE A N 1
ATOM 1626 C CA . PH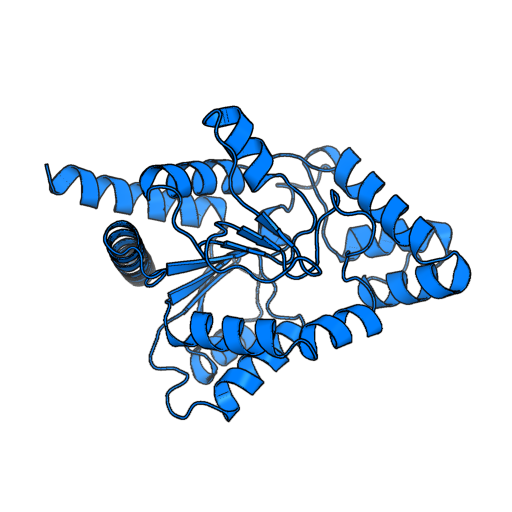E A 1 200 ? -6.847 -2.061 1.361 1.00 96.25 200 PHE A CA 1
ATOM 1627 C C . PHE A 1 200 ? -7.039 -0.612 0.934 1.00 96.25 200 PHE A C 1
ATOM 1629 O O . PHE A 1 200 ? -8.172 -0.197 0.711 1.00 96.25 200 PHE A O 1
ATOM 1636 N N . ILE A 1 201 ? -5.964 0.160 0.787 1.00 96.31 201 ILE A N 1
ATOM 1637 C CA . ILE A 1 201 ? -6.031 1.567 0.370 1.00 96.31 201 ILE A CA 1
ATOM 1638 C C . ILE A 1 201 ? -5.207 1.762 -0.898 1.00 96.31 201 ILE A C 1
ATOM 1640 O O . ILE A 1 201 ? -4.012 1.468 -0.922 1.00 96.31 201 ILE A O 1
ATOM 1644 N N . GLY A 1 202 ? -5.847 2.272 -1.957 1.00 90.44 202 GLY A N 1
ATOM 1645 C CA . GLY A 1 202 ? -5.161 2.537 -3.226 1.00 90.44 202 GLY A CA 1
ATOM 1646 C C . GLY A 1 202 ? -4.674 1.270 -3.937 1.00 90.44 202 GLY A C 1
ATOM 1647 O O . GLY A 1 202 ? -3.719 1.320 -4.710 1.00 90.44 202 GLY A O 1
ATOM 1648 N N . PHE A 1 203 ? -5.306 0.133 -3.650 1.00 86.56 203 PHE A N 1
ATOM 1649 C CA . PHE A 1 203 ? -4.959 -1.173 -4.193 1.00 86.56 203 PHE A CA 1
ATOM 1650 C C . PHE A 1 203 ? -5.935 -1.518 -5.321 1.00 86.56 203 PHE A C 1
ATOM 1652 O O . PHE A 1 203 ? -7.121 -1.685 -5.053 1.00 86.56 203 PHE A O 1
ATOM 1659 N N . LYS A 1 204 ? -5.479 -1.620 -6.577 1.00 75.88 204 LYS A N 1
ATOM 1660 C CA . LYS A 1 204 ? -6.386 -1.848 -7.722 1.00 75.88 204 LYS A CA 1
ATOM 1661 C C . LYS A 1 204 ? -7.067 -3.228 -7.717 1.00 75.88 204 LYS A C 1
ATOM 1663 O O . LYS A 1 204 ? -8.041 -3.410 -8.428 1.00 75.88 204 LYS A O 1
ATOM 1668 N N . MET A 1 205 ? -6.621 -4.192 -6.898 1.00 72.50 205 MET A N 1
ATOM 1669 C CA . MET A 1 205 ? -7.206 -5.553 -6.813 1.00 72.50 205 MET A CA 1
ATOM 1670 C C . MET A 1 205 ? -7.290 -6.286 -8.172 1.00 72.50 205 MET A C 1
ATOM 1672 O O . MET A 1 205 ? -8.117 -7.184 -8.380 1.00 72.50 205 MET A O 1
ATOM 1676 N N . GLU A 1 206 ? -6.434 -5.866 -9.098 1.00 64.62 206 GLU A N 1
ATOM 1677 C CA . GLU A 1 206 ? -6.289 -6.368 -10.469 1.00 64.62 206 GLU A CA 1
ATOM 1678 C C . GLU A 1 206 ? -4.983 -7.144 -10.645 1.00 64.62 206 GLU A C 1
ATOM 1680 O O . GLU A 1 206 ? -4.799 -7.813 -11.654 1.00 64.62 206 GLU A O 1
ATOM 1685 N N . ASP A 1 207 ? -4.104 -7.088 -9.644 1.00 67.44 207 ASP A N 1
ATOM 1686 C CA . ASP A 1 207 ? -2.902 -7.900 -9.593 1.00 67.44 207 ASP A CA 1
ATOM 1687 C C . ASP A 1 207 ? -3.303 -9.371 -9.420 1.00 67.44 207 ASP A C 1
ATOM 1689 O O . ASP A 1 207 ? -3.870 -9.757 -8.387 1.00 67.44 207 ASP A O 1
ATOM 1693 N N . ASN A 1 208 ? -3.043 -10.175 -10.456 1.00 66.31 208 ASN A N 1
ATOM 1694 C CA . ASN A 1 208 ? -3.314 -11.609 -10.450 1.00 66.31 208 ASN A CA 1
ATOM 1695 C C 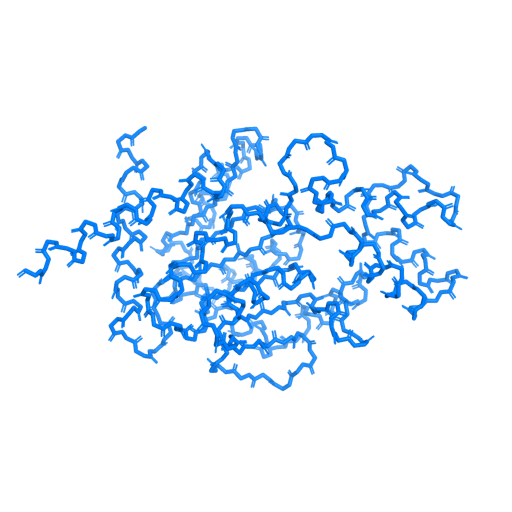. ASN A 1 208 ? -2.662 -12.281 -9.241 1.00 66.31 208 ASN A C 1
ATOM 1697 O O . ASN A 1 208 ? -3.235 -13.212 -8.689 1.00 66.31 208 ASN A O 1
ATOM 1701 N N . ASP A 1 209 ? -1.542 -11.764 -8.751 1.00 65.19 209 ASP A N 1
ATOM 1702 C CA . ASP A 1 209 ? -0.802 -12.359 -7.649 1.00 65.19 209 ASP A CA 1
ATOM 1703 C C . ASP A 1 209 ? -1.515 -12.194 -6.320 1.00 65.19 209 ASP A C 1
ATOM 1705 O O . ASP A 1 209 ? -1.615 -13.128 -5.519 1.00 65.19 209 ASP A O 1
ATOM 1709 N N . PHE A 1 210 ? -2.074 -11.009 -6.103 1.00 69.50 210 PHE A N 1
ATOM 1710 C CA . PHE A 1 210 ? -2.887 -10.743 -4.932 1.00 69.50 210 PHE A CA 1
ATOM 1711 C C . PHE A 1 210 ? -4.205 -11.529 -4.981 1.00 69.50 210 PHE A C 1
ATOM 1713 O O . PHE A 1 210 ? -4.696 -12.011 -3.959 1.00 69.50 210 PHE A O 1
ATOM 1720 N N . ILE A 1 211 ? -4.774 -11.706 -6.172 1.00 73.06 211 ILE A N 1
ATOM 1721 C CA . ILE A 1 211 ? -5.978 -12.516 -6.372 1.00 73.06 211 ILE A CA 1
ATOM 1722 C C . ILE A 1 211 ? -5.702 -14.001 -6.150 1.00 73.06 211 ILE A C 1
ATOM 1724 O O . ILE A 1 211 ? -6.478 -14.650 -5.448 1.00 73.06 211 ILE A O 1
ATOM 1728 N N . ASP A 1 212 ? -4.587 -14.519 -6.655 1.00 71.81 212 ASP A N 1
ATOM 1729 C CA . ASP A 1 212 ? -4.118 -15.879 -6.399 1.00 71.81 212 ASP A CA 1
ATOM 1730 C C . ASP A 1 212 ? -3.894 -16.101 -4.904 1.00 71.81 212 ASP A C 1
ATOM 1732 O O . ASP A 1 212 ? -4.321 -17.118 -4.361 1.00 71.81 212 ASP A O 1
ATOM 1736 N N . LEU A 1 213 ? -3.290 -15.133 -4.206 1.00 72.12 213 LEU A N 1
ATOM 1737 C CA . LEU A 1 213 ? -3.172 -15.153 -2.750 1.00 72.12 213 LEU A CA 1
ATOM 1738 C C . LEU A 1 213 ? -4.557 -15.265 -2.097 1.00 72.12 213 LEU A C 1
ATOM 1740 O O . LEU A 1 213 ? -4.775 -16.187 -1.314 1.00 72.12 213 LEU A O 1
ATOM 1744 N N . LEU A 1 214 ? -5.516 -14.397 -2.436 1.00 76.06 214 LEU A N 1
ATOM 1745 C CA . LEU A 1 214 ? -6.876 -14.463 -1.882 1.00 76.06 214 LEU A CA 1
ATOM 1746 C C . LEU A 1 214 ? -7.565 -15.808 -2.162 1.00 76.06 214 LEU A C 1
ATOM 1748 O O . LEU A 1 214 ? -8.235 -16.356 -1.281 1.00 76.06 214 LEU A O 1
ATOM 1752 N N . PHE A 1 215 ? -7.404 -16.365 -3.363 1.00 76.38 215 PHE A N 1
ATOM 1753 C CA . PHE A 1 215 ? -7.960 -17.669 -3.720 1.00 76.38 215 PHE A CA 1
ATOM 1754 C C . PHE A 1 215 ? -7.285 -18.821 -2.985 1.00 76.38 215 PHE A C 1
ATOM 1756 O O . PHE A 1 215 ? -7.988 -19.700 -2.492 1.00 76.38 215 PHE A O 1
ATOM 1763 N N . ASN A 1 216 ? -5.961 -18.804 -2.849 1.00 69.94 216 ASN A N 1
ATOM 1764 C CA . ASN A 1 216 ? -5.216 -19.786 -2.064 1.0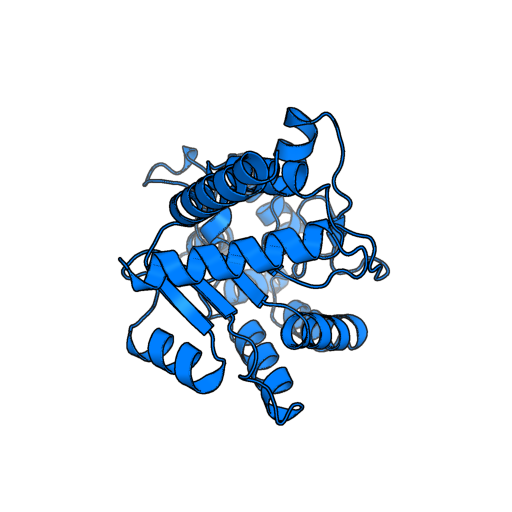0 69.94 216 ASN A CA 1
ATOM 1765 C C . ASN A 1 216 ? -5.637 -19.747 -0.594 1.00 69.94 216 ASN A C 1
ATOM 1767 O O . ASN A 1 216 ? -5.814 -20.794 0.033 1.00 69.94 216 ASN A O 1
ATOM 1771 N N . ILE A 1 217 ? -5.859 -18.550 -0.049 1.00 68.00 217 ILE A N 1
ATOM 1772 C CA . ILE A 1 217 ? -6.386 -18.387 1.304 1.00 68.00 217 ILE A CA 1
ATOM 1773 C C . ILE A 1 217 ? -7.814 -18.958 1.388 1.00 68.00 217 ILE A C 1
ATOM 1775 O O . ILE A 1 217 ? -8.138 -19.652 2.351 1.00 68.00 217 ILE A O 1
ATOM 1779 N N . ARG A 1 218 ? -8.658 -18.744 0.371 1.00 69.75 218 ARG A N 1
ATOM 1780 C CA . ARG A 1 218 ? -10.044 -19.247 0.348 1.00 69.75 218 ARG A CA 1
ATOM 1781 C C . ARG A 1 218 ? -10.116 -20.768 0.205 1.00 69.75 218 ARG A C 1
ATOM 1783 O O . ARG A 1 218 ? -10.901 -21.400 0.900 1.00 69.75 218 ARG A O 1
ATOM 1790 N N . ALA A 1 219 ? -9.314 -21.357 -0.678 1.00 67.81 219 ALA A N 1
ATOM 1791 C CA . ALA A 1 219 ? -9.310 -22.795 -0.945 1.00 67.81 219 ALA A CA 1
ATOM 1792 C C . ALA A 1 219 ? -8.895 -23.617 0.284 1.00 67.81 219 ALA A C 1
ATOM 1794 O O . ALA A 1 219 ? -9.403 -24.713 0.497 1.00 67.81 219 ALA A O 1
ATOM 1795 N N . ASN A 1 220 ? -8.011 -23.063 1.116 1.00 63.62 220 ASN A N 1
ATOM 1796 C CA . ASN A 1 220 ? -7.474 -23.733 2.298 1.00 63.62 220 ASN A CA 1
ATOM 1797 C C . ASN A 1 220 ? -8.216 -23.376 3.599 1.00 63.62 220 ASN A C 1
ATOM 1799 O O . ASN A 1 220 ? -7.748 -23.716 4.687 1.00 63.62 220 ASN A O 1
ATOM 1803 N N . ASN A 1 221 ? -9.348 -22.666 3.523 1.00 57.81 221 ASN A N 1
ATOM 1804 C CA . ASN A 1 221 ? -10.057 -22.192 4.706 1.00 57.81 221 ASN A CA 1
ATOM 1805 C C . ASN A 1 221 ? -11.579 -22.191 4.498 1.00 57.81 221 ASN A C 1
ATOM 1807 O O . ASN A 1 221 ? -12.135 -21.297 3.863 1.00 57.81 221 ASN A O 1
ATOM 1811 N N . ASN A 1 222 ? -12.268 -23.161 5.108 1.00 57.00 222 ASN A N 1
ATOM 1812 C CA . ASN A 1 222 ? -13.730 -23.302 5.026 1.00 57.00 222 ASN A CA 1
ATOM 1813 C C . ASN A 1 222 ? -14.507 -22.100 5.610 1.00 57.00 222 ASN A C 1
ATOM 1815 O O . ASN A 1 222 ? -15.697 -21.965 5.343 1.00 57.00 222 ASN A O 1
ATOM 1819 N N . ASN A 1 223 ? -13.829 -21.226 6.365 1.00 55.97 223 ASN A N 1
ATOM 1820 C CA . ASN A 1 223 ? -14.383 -20.039 7.024 1.00 55.97 223 ASN A CA 1
ATOM 1821 C C . ASN A 1 223 ? -13.935 -18.715 6.375 1.00 55.97 223 ASN A C 1
ATOM 1823 O O . ASN A 1 223 ? -14.130 -17.638 6.949 1.00 55.97 223 ASN A O 1
ATOM 1827 N N . LEU A 1 224 ? -13.284 -18.749 5.201 1.00 56.12 224 LEU A N 1
ATOM 1828 C CA . LEU A 1 224 ? -12.910 -17.499 4.545 1.00 56.12 224 LEU A CA 1
ATOM 1829 C C . LEU A 1 224 ? -14.156 -16.749 4.061 1.00 56.12 224 LEU A C 1
ATOM 1831 O O . LEU A 1 224 ? -14.868 -17.205 3.165 1.00 56.12 224 LEU A O 1
ATOM 1835 N N . GLY A 1 225 ? -14.393 -15.589 4.671 1.00 58.31 225 GLY A N 1
ATOM 1836 C CA . GLY A 1 225 ? -15.621 -14.811 4.531 1.00 58.31 225 GLY A CA 1
ATOM 1837 C C . GLY A 1 225 ? -16.261 -14.429 5.868 1.00 58.31 225 GLY A C 1
ATOM 1838 O O . GLY A 1 225 ? -17.126 -13.560 5.869 1.00 58.31 225 GLY A O 1
ATOM 1839 N N . ASP A 1 226 ? -15.824 -14.994 7.000 1.00 74.25 226 ASP A N 1
ATOM 1840 C CA . ASP A 1 226 ? -16.390 -14.648 8.316 1.00 74.25 226 ASP A CA 1
ATOM 1841 C C . ASP A 1 226 ? -15.975 -13.244 8.785 1.00 74.25 226 ASP A C 1
ATOM 1843 O O . ASP A 1 226 ? -16.779 -12.491 9.339 1.00 74.25 226 ASP A O 1
ATOM 1847 N N . ILE A 1 227 ? -14.716 -12.862 8.543 1.00 86.06 227 ILE A N 1
ATOM 1848 C CA . ILE A 1 227 ? -14.209 -11.525 8.859 1.00 86.06 227 ILE A CA 1
ATOM 1849 C C . ILE A 1 227 ? -14.447 -10.610 7.663 1.00 86.06 227 ILE A C 1
ATOM 1851 O O . ILE A 1 227 ? -14.109 -10.935 6.528 1.00 86.06 227 ILE A O 1
ATOM 1855 N N . LYS A 1 228 ? -15.027 -9.440 7.936 1.00 91.62 228 LYS A N 1
ATOM 1856 C CA . LYS A 1 228 ? -15.201 -8.390 6.935 1.00 91.62 228 LYS A CA 1
ATOM 1857 C C . LYS A 1 228 ? -13.893 -7.625 6.737 1.00 91.62 228 LYS A C 1
ATOM 1859 O O . LYS A 1 228 ? -13.267 -7.182 7.706 1.00 91.62 228 LYS A O 1
ATOM 1864 N N . HIS A 1 229 ? -13.533 -7.437 5.475 1.00 93.94 229 HIS A N 1
ATOM 1865 C CA . HIS A 1 229 ? -12.411 -6.637 4.994 1.00 93.94 229 HIS A CA 1
ATOM 1866 C C . HIS A 1 229 ? -12.939 -5.431 4.203 1.00 93.94 229 HIS A C 1
ATOM 1868 O O . HIS A 1 229 ? -14.119 -5.376 3.847 1.00 93.94 229 HIS A O 1
ATOM 1874 N N . TYR A 1 230 ? -12.074 -4.464 3.906 1.00 96.56 230 TYR A N 1
ATOM 1875 C CA . TYR A 1 230 ? -12.479 -3.211 3.267 1.00 96.56 230 TYR A CA 1
ATOM 1876 C C . TYR A 1 230 ? -11.534 -2.807 2.149 1.00 96.56 230 TYR A C 1
ATOM 1878 O O . TYR A 1 230 ? -10.321 -2.851 2.323 1.00 96.56 230 TYR A O 1
ATOM 1886 N N . LEU A 1 231 ? -12.089 -2.360 1.028 1.00 96.06 231 LEU A N 1
ATOM 1887 C CA . LEU A 1 231 ? -11.358 -1.786 -0.094 1.00 96.06 231 LEU A CA 1
ATOM 1888 C C . LEU A 1 231 ? -11.696 -0.303 -0.222 1.00 96.06 231 LEU A C 1
ATOM 1890 O O . LEU A 1 231 ? -12.853 0.057 -0.418 1.00 96.06 231 LEU A O 1
ATOM 1894 N N . ILE A 1 232 ? -10.684 0.551 -0.132 1.00 97.00 232 ILE A N 1
ATOM 1895 C CA . ILE A 1 232 ? -10.794 2.004 -0.222 1.00 97.00 232 ILE A CA 1
ATOM 1896 C C . ILE A 1 232 ? -10.235 2.447 -1.572 1.00 97.00 232 ILE A C 1
ATOM 1898 O O . ILE A 1 232 ? -9.017 2.507 -1.783 1.00 97.00 232 ILE A O 1
ATOM 1902 N N . LEU A 1 233 ? -11.151 2.745 -2.485 1.00 94.19 233 LEU A N 1
ATOM 1903 C CA . LEU A 1 233 ? -10.876 3.283 -3.813 1.00 94.19 233 LEU A CA 1
ATOM 1904 C C . LEU A 1 233 ? -11.920 4.356 -4.123 1.00 94.19 233 LEU A C 1
ATOM 1906 O O . LEU A 1 233 ? -13.073 4.170 -3.735 1.00 94.19 233 LEU A O 1
ATOM 1910 N N . PRO A 1 234 ? -11.566 5.444 -4.825 1.00 92.50 234 PRO A N 1
ATOM 1911 C CA . PRO A 1 234 ? -12.536 6.462 -5.218 1.00 92.50 234 PRO A CA 1
ATOM 1912 C C . PRO A 1 234 ? -13.619 5.886 -6.143 1.00 92.50 234 PRO A C 1
ATOM 1914 O O . PRO A 1 234 ? -13.460 4.800 -6.708 1.00 92.50 234 PRO A O 1
ATOM 1917 N N . ASP A 1 235 ? -14.712 6.631 -6.326 1.00 89.81 235 ASP A N 1
ATOM 1918 C CA . ASP A 1 235 ? -15.718 6.312 -7.343 1.00 89.81 235 ASP A CA 1
ATOM 1919 C C . ASP A 1 235 ? -15.070 6.111 -8.721 1.00 89.81 235 ASP A C 1
ATOM 1921 O O . ASP A 1 235 ? -14.168 6.849 -9.119 1.00 89.81 235 ASP A O 1
ATOM 1925 N N . GLY A 1 236 ? -15.502 5.067 -9.432 1.00 89.38 236 GLY A N 1
ATOM 1926 C CA . GLY A 1 236 ? -14.906 4.652 -10.706 1.00 89.38 236 GLY A CA 1
ATOM 1927 C C . GLY A 1 236 ? -13.552 3.939 -10.590 1.00 89.38 236 GLY A C 1
ATOM 1928 O O . GLY A 1 236 ? -13.068 3.413 -11.586 1.00 89.38 236 GLY A O 1
ATOM 1929 N N . GLY A 1 237 ? -12.958 3.851 -9.394 1.00 88.25 237 GLY A N 1
ATOM 1930 C CA . GLY A 1 237 ? -11.682 3.164 -9.164 1.00 88.25 237 GLY A CA 1
ATOM 1931 C C . GLY A 1 237 ? -11.757 1.634 -9.220 1.00 88.25 237 GLY A C 1
ATOM 1932 O O . GLY A 1 237 ? -10.722 0.979 -9.221 1.00 88.25 237 GLY A O 1
ATOM 1933 N N . ILE A 1 238 ? -12.963 1.062 -9.251 1.00 91.06 238 ILE A N 1
ATOM 1934 C CA . ILE A 1 238 ? -13.210 -0.373 -9.414 1.00 91.06 238 ILE A CA 1
ATOM 1935 C C . ILE A 1 238 ? -14.511 -0.594 -10.188 1.00 91.06 238 ILE A C 1
ATOM 1937 O O . ILE A 1 238 ? -15.515 0.083 -9.959 1.00 91.06 238 ILE A O 1
ATOM 1941 N N . HIS A 1 239 ? -14.515 -1.576 -11.090 1.00 92.94 239 HIS A N 1
ATOM 1942 C CA . HIS A 1 239 ? -15.720 -1.948 -11.825 1.00 92.94 239 HIS A CA 1
ATOM 1943 C C . HIS A 1 239 ? -16.809 -2.499 -10.870 1.00 92.94 239 HIS A C 1
ATOM 1945 O O . HIS A 1 239 ? -16.500 -3.368 -10.048 1.00 92.94 239 HIS A O 1
ATOM 1951 N N . PRO A 1 240 ? -18.097 -2.111 -10.987 1.00 92.94 240 PRO A N 1
ATOM 1952 C CA . PRO A 1 240 ? -19.140 -2.522 -10.037 1.00 92.94 240 PRO A CA 1
ATOM 1953 C C . PRO A 1 240 ? -19.308 -4.041 -9.891 1.00 92.94 240 PRO A C 1
ATOM 1955 O O . PRO A 1 240 ? -19.495 -4.551 -8.786 1.00 92.94 240 PRO A O 1
ATOM 1958 N N . MET A 1 241 ? -19.190 -4.796 -10.991 1.00 92.50 241 MET A N 1
ATOM 1959 C CA . MET A 1 241 ? -19.238 -6.266 -10.936 1.00 92.50 241 MET A CA 1
ATOM 1960 C C . MET A 1 241 ? -18.028 -6.857 -10.219 1.00 92.50 241 MET A C 1
ATOM 1962 O O . MET A 1 241 ? -18.157 -7.874 -9.542 1.00 92.50 241 MET A O 1
ATOM 1966 N N . ARG A 1 242 ? -16.867 -6.201 -10.311 1.00 90.50 242 ARG A N 1
ATOM 1967 C CA . ARG A 1 242 ? -15.668 -6.618 -9.588 1.00 90.50 242 ARG A CA 1
ATOM 1968 C C . ARG A 1 242 ? -15.813 -6.336 -8.096 1.00 90.50 242 ARG A C 1
ATOM 1970 O O . ARG A 1 242 ? -15.526 -7.222 -7.300 1.00 90.50 242 ARG A O 1
ATOM 1977 N N . ALA A 1 243 ? -16.334 -5.170 -7.715 1.00 92.44 243 ALA A N 1
ATOM 1978 C CA . ALA A 1 243 ? -16.632 -4.852 -6.318 1.00 92.44 243 ALA A CA 1
ATOM 1979 C C . ALA A 1 243 ? -17.630 -5.853 -5.707 1.00 92.44 243 ALA A C 1
ATOM 1981 O O . ALA A 1 243 ? -17.377 -6.407 -4.638 1.00 92.44 243 ALA A O 1
ATOM 1982 N N . ARG A 1 244 ? -18.718 -6.168 -6.426 1.00 93.00 244 ARG A N 1
ATOM 1983 C CA . ARG A 1 244 ? -19.680 -7.201 -6.009 1.00 93.00 244 ARG A CA 1
ATOM 1984 C C . ARG A 1 244 ? -19.026 -8.575 -5.875 1.00 93.00 244 ARG A C 1
ATOM 1986 O O . ARG A 1 244 ? -19.234 -9.256 -4.880 1.00 93.00 244 ARG A O 1
ATOM 1993 N N . TYR A 1 245 ? -18.203 -8.962 -6.847 1.00 90.12 245 TYR A N 1
ATOM 1994 C CA . TYR A 1 245 ? -17.458 -10.215 -6.803 1.00 90.12 245 TYR A CA 1
ATOM 1995 C C . TYR A 1 245 ? -16.561 -10.310 -5.559 1.00 90.12 245 TYR A C 1
ATOM 199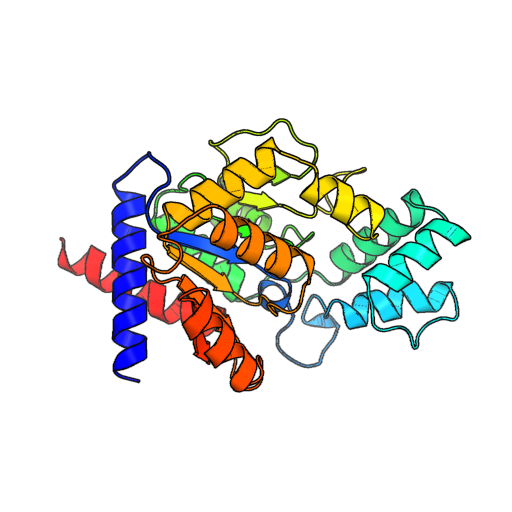7 O O . TYR A 1 245 ? -16.582 -11.327 -4.869 1.00 90.12 245 TYR A O 1
ATOM 2005 N N . LEU A 1 246 ? -15.813 -9.250 -5.236 1.00 90.00 246 LEU A N 1
ATOM 2006 C CA . LEU A 1 246 ? -14.947 -9.215 -4.056 1.00 90.00 246 LEU A CA 1
ATOM 2007 C C . LEU A 1 246 ? -15.743 -9.296 -2.744 1.00 90.00 246 LEU A C 1
ATOM 2009 O O . LEU A 1 246 ? -15.340 -10.011 -1.824 1.00 90.00 246 LEU A O 1
ATOM 2013 N N . LYS A 1 247 ? -16.901 -8.633 -2.678 1.00 91.56 247 LYS A N 1
ATOM 2014 C CA . LYS A 1 247 ? -17.826 -8.732 -1.545 1.00 91.56 247 LYS A CA 1
ATOM 2015 C C . LYS A 1 247 ? -18.341 -10.159 -1.362 1.00 91.56 247 LYS A C 1
ATOM 2017 O O . LYS A 1 247 ? -18.191 -10.728 -0.286 1.00 91.56 247 LYS A O 1
ATOM 2022 N N . ASP A 1 248 ? -18.871 -10.758 -2.424 1.00 88.88 248 ASP A N 1
ATOM 2023 C CA . ASP A 1 248 ? -19.525 -12.069 -2.368 1.00 88.88 248 ASP A CA 1
ATOM 2024 C C . ASP A 1 248 ? -18.521 -13.221 -2.167 1.00 88.88 248 ASP A C 1
ATOM 2026 O O . ASP A 1 248 ? -18.849 -14.244 -1.563 1.00 88.88 248 ASP A O 1
ATOM 2030 N N . LYS A 1 249 ? -17.291 -13.089 -2.684 1.00 85.50 249 LYS A N 1
ATOM 2031 C CA . LYS A 1 249 ? -16.268 -14.149 -2.629 1.00 85.50 249 LYS A CA 1
ATOM 2032 C C . LYS A 1 249 ? -15.230 -13.976 -1.531 1.00 85.50 249 LYS A C 1
ATOM 2034 O O . LYS A 1 249 ? -14.623 -14.969 -1.143 1.00 85.50 249 LYS A O 1
ATOM 2039 N N . PHE A 1 250 ? -15.002 -12.772 -1.027 1.00 85.88 250 PHE A N 1
ATOM 2040 C CA . PHE A 1 250 ? -13.927 -12.536 -0.057 1.00 85.88 250 PHE A CA 1
ATOM 2041 C C . PHE A 1 250 ? -14.360 -11.668 1.129 1.00 85.88 250 PHE A C 1
ATOM 2043 O O . PHE A 1 250 ? -13.524 -11.346 1.964 1.00 85.88 250 PHE A O 1
ATOM 2050 N N . ASN A 1 251 ? -15.644 -11.289 1.221 1.00 90.81 251 ASN A N 1
ATOM 2051 C CA . ASN A 1 251 ? -16.162 -10.356 2.231 1.00 90.81 251 ASN A CA 1
ATOM 2052 C C . ASN A 1 251 ? -15.360 -9.040 2.280 1.00 90.81 251 ASN A C 1
ATOM 2054 O O . ASN A 1 251 ? -15.128 -8.466 3.345 1.00 90.81 251 ASN A O 1
ATOM 2058 N N . ILE A 1 252 ? -14.914 -8.576 1.107 1.00 92.62 252 ILE A N 1
ATOM 2059 C CA . ILE A 1 252 ? -14.233 -7.291 0.936 1.00 92.62 252 ILE A CA 1
ATOM 2060 C C . ILE A 1 252 ? -15.275 -6.262 0.494 1.00 92.62 252 ILE A C 1
ATOM 2062 O O . ILE A 1 252 ? -15.755 -6.295 -0.639 1.00 92.62 252 ILE A O 1
ATOM 2066 N N . GLU A 1 253 ? -15.629 -5.343 1.387 1.00 95.31 253 GLU A N 1
ATOM 2067 C CA . GLU A 1 253 ? -16.579 -4.266 1.106 1.00 95.31 253 GLU A CA 1
ATOM 2068 C C . GLU A 1 253 ? -15.864 -3.058 0.487 1.00 95.31 253 GLU A C 1
ATOM 2070 O O . GLU A 1 253 ? -14.902 -2.541 1.056 1.00 95.31 253 GLU A O 1
ATOM 2075 N N . HIS A 1 254 ? -16.343 -2.573 -0.661 1.00 95.69 254 HIS A N 1
ATOM 2076 C CA . HIS A 1 254 ? -15.816 -1.355 -1.280 1.00 95.69 254 HIS A CA 1
ATOM 2077 C C . HIS A 1 254 ? -16.430 -0.104 -0.640 1.00 95.69 254 HIS A C 1
ATOM 2079 O O . HIS A 1 254 ? -17.649 0.038 -0.563 1.00 95.69 254 HIS A O 1
ATOM 2085 N N . LEU A 1 255 ? -15.574 0.816 -0.193 1.00 96.38 255 LEU A N 1
ATOM 2086 C CA . LEU A 1 255 ? -15.946 2.156 0.246 1.00 96.38 255 LEU A CA 1
ATOM 2087 C C . LEU A 1 255 ? -15.467 3.158 -0.823 1.00 96.38 255 LEU A C 1
ATOM 2089 O O . LEU A 1 255 ? -14.255 3.367 -0.937 1.00 96.38 255 LEU A O 1
ATOM 2093 N N . PRO A 1 256 ? -16.387 3.781 -1.588 1.00 94.69 256 PRO A N 1
ATOM 2094 C CA . PRO A 1 256 ? -16.064 4.712 -2.665 1.00 94.69 256 PRO A CA 1
ATOM 2095 C C . PRO A 1 256 ? -15.592 6.061 -2.113 1.00 94.69 256 PRO A C 1
ATOM 2097 O O . PRO A 1 256 ? -16.373 6.993 -1.943 1.00 94.69 256 PRO A O 1
ATOM 2100 N N . MET A 1 257 ? -14.313 6.153 -1.759 1.00 94.81 257 MET A N 1
ATOM 2101 C CA . MET A 1 257 ? -13.683 7.379 -1.264 1.00 94.81 257 MET A CA 1
ATOM 2102 C C . MET A 1 257 ? -12.168 7.330 -1.447 1.00 94.81 257 MET A C 1
ATOM 2104 O O . MET A 1 257 ? -11.569 6.264 -1.611 1.00 94.81 257 MET A O 1
ATOM 2108 N N . LYS A 1 258 ? -11.524 8.498 -1.406 1.00 93.88 258 LYS A N 1
ATOM 2109 C CA . LYS A 1 258 ? -10.059 8.583 -1.446 1.00 93.88 258 LYS A CA 1
ATOM 2110 C C . LYS A 1 258 ? -9.451 8.113 -0.123 1.00 93.88 258 LYS A C 1
ATOM 2112 O O . LYS A 1 258 ? -10.053 8.264 0.937 1.00 93.88 258 LYS A O 1
ATOM 2117 N N . GLY A 1 259 ? -8.211 7.620 -0.172 1.00 95.31 259 GLY A N 1
ATOM 2118 C CA . GLY A 1 259 ? -7.488 7.159 1.019 1.00 95.31 259 GLY A CA 1
ATOM 2119 C C . GLY A 1 259 ? -7.358 8.227 2.112 1.00 95.31 259 GLY A C 1
ATOM 2120 O O . GLY A 1 259 ? -7.608 7.936 3.277 1.00 95.31 259 GLY A O 1
ATOM 2121 N N . ALA A 1 260 ? -7.037 9.473 1.742 1.00 95.81 260 ALA A N 1
ATOM 2122 C CA . ALA A 1 260 ? -6.955 10.584 2.694 1.00 95.81 260 ALA A CA 1
ATOM 2123 C C . ALA A 1 260 ? -8.316 10.902 3.342 1.00 95.81 260 ALA A C 1
ATOM 2125 O O . ALA A 1 260 ? -8.407 11.031 4.561 1.00 95.81 260 ALA A O 1
ATOM 2126 N N . GLU A 1 261 ? -9.396 10.928 2.555 1.00 96.50 261 GLU A N 1
ATOM 2127 C CA . GLU A 1 261 ? -10.753 11.135 3.077 1.00 96.50 261 GLU A CA 1
ATOM 2128 C C . GLU A 1 261 ? -11.145 10.030 4.071 1.00 96.50 261 GLU A C 1
ATOM 2130 O O . GLU A 1 261 ? -11.632 10.312 5.169 1.00 96.50 261 GLU A O 1
ATOM 2135 N N . PHE A 1 262 ? -10.894 8.771 3.709 1.00 97.75 262 PHE A N 1
ATOM 2136 C CA . PHE A 1 262 ? -11.126 7.623 4.577 1.00 97.75 262 PHE A CA 1
ATOM 2137 C C . PHE A 1 262 ? -10.360 7.747 5.900 1.00 97.75 262 PHE A C 1
ATOM 2139 O O . PHE A 1 262 ? -10.959 7.631 6.971 1.00 97.75 262 PHE A O 1
ATOM 2146 N N . LEU A 1 263 ? -9.052 8.019 5.840 1.00 98.12 263 LEU A N 1
ATOM 2147 C CA . LEU A 1 263 ? -8.216 8.149 7.032 1.00 98.12 263 LEU A CA 1
ATOM 2148 C C . LEU A 1 263 ? -8.662 9.319 7.911 1.00 98.12 263 LEU A C 1
ATOM 2150 O O . LEU A 1 263 ? -8.694 9.173 9.129 1.00 98.12 263 LEU A O 1
ATOM 2154 N N . SER A 1 264 ? -9.080 10.438 7.320 1.00 97.81 264 SER A N 1
ATOM 2155 C CA . SER A 1 264 ? -9.629 11.579 8.059 1.00 97.81 264 SER A CA 1
ATOM 2156 C C . SER A 1 264 ? -10.878 11.186 8.862 1.00 97.81 264 SER A C 1
ATOM 2158 O O . SER A 1 264 ? -10.952 11.441 10.067 1.00 97.81 264 SER A O 1
ATOM 2160 N N . LYS A 1 265 ? -11.814 10.442 8.252 1.00 97.81 265 LYS A N 1
ATOM 2161 C CA . LYS A 1 265 ? -13.007 9.915 8.946 1.00 97.81 265 LYS A CA 1
ATOM 2162 C C . LYS A 1 265 ? -12.652 8.910 10.046 1.00 97.81 265 LYS A C 1
ATOM 2164 O O . LYS A 1 265 ? -13.250 8.945 11.123 1.00 97.81 265 LYS A O 1
ATOM 2169 N N . VAL A 1 266 ? -11.685 8.021 9.797 1.00 98.00 266 VAL A N 1
ATOM 2170 C CA . VAL A 1 266 ? -11.169 7.084 10.812 1.00 98.00 266 VAL A CA 1
ATOM 2171 C C . VAL A 1 266 ? -10.582 7.850 11.995 1.00 98.00 266 VAL A C 1
ATOM 2173 O O . VAL A 1 266 ? -10.898 7.533 13.139 1.00 98.00 266 VAL A O 1
ATOM 2176 N N . MET A 1 267 ? -9.776 8.878 11.734 1.00 96.88 267 MET A N 1
ATOM 2177 C CA . MET A 1 267 ? -9.149 9.710 12.760 1.00 96.88 267 MET A CA 1
ATOM 2178 C C . MET A 1 267 ? -10.175 10.478 13.594 1.00 96.88 267 MET A C 1
ATOM 2180 O O . MET A 1 267 ? -10.058 10.516 14.820 1.00 96.88 267 MET A O 1
ATOM 2184 N N . GLU A 1 268 ? -11.195 11.054 12.957 1.00 96.25 268 GLU A N 1
ATOM 2185 C CA . GLU A 1 268 ? -12.288 11.747 13.642 1.00 96.25 268 GLU A CA 1
ATOM 2186 C C . GLU A 1 268 ? -13.022 10.804 14.611 1.00 96.25 268 GLU A C 1
ATOM 2188 O O . GLU A 1 268 ? -13.183 11.115 15.794 1.00 96.25 268 GLU A O 1
ATOM 2193 N N . GLU A 1 269 ? -13.430 9.625 14.138 1.00 96.50 269 GLU A N 1
ATOM 2194 C CA . GLU A 1 269 ? -14.134 8.640 14.965 1.00 96.50 269 GLU A CA 1
ATOM 2195 C C . GLU A 1 269 ? -13.220 8.049 16.055 1.00 96.50 269 GLU A C 1
ATOM 2197 O O . GLU A 1 269 ? -13.652 7.878 17.198 1.00 96.50 269 GLU A O 1
ATOM 2202 N N . PHE A 1 270 ? -11.941 7.804 15.754 1.00 95.12 270 PHE A N 1
ATOM 2203 C CA . PHE A 1 270 ? -10.959 7.329 16.732 1.00 95.12 270 PHE A CA 1
ATOM 2204 C C . PHE A 1 270 ? -10.775 8.334 17.875 1.00 95.12 270 PHE A C 1
ATOM 2206 O O . PHE A 1 270 ? -10.885 7.966 19.048 1.00 95.12 270 PHE A O 1
ATOM 2213 N N . LYS A 1 271 ? -10.573 9.619 17.554 1.00 93.38 271 LYS A N 1
ATOM 2214 C CA . LYS A 1 271 ? -10.438 10.698 18.547 1.00 93.38 271 LYS A CA 1
ATOM 2215 C C . LYS A 1 271 ? -11.698 10.848 19.398 1.00 93.38 271 LYS A C 1
ATOM 2217 O O . LYS A 1 271 ? -11.576 10.983 20.614 1.00 93.38 271 LYS A O 1
ATOM 2222 N N . LYS A 1 272 ? -12.896 10.739 18.809 1.00 93.38 272 LYS A N 1
ATOM 2223 C CA . LYS A 1 272 ? -14.166 10.739 19.563 1.00 93.38 272 LYS A CA 1
ATOM 2224 C C . LYS A 1 272 ? -14.224 9.611 20.591 1.00 93.38 272 LYS A C 1
ATOM 2226 O O . LYS A 1 272 ? -14.609 9.848 21.731 1.00 93.38 272 LYS A O 1
ATOM 2231 N N . LYS A 1 273 ? -13.825 8.391 20.218 1.00 91.19 273 LYS A N 1
ATOM 2232 C CA . LYS A 1 273 ? -13.860 7.230 21.125 1.00 91.19 273 LYS A CA 1
ATOM 2233 C C . LYS A 1 273 ? -12.824 7.307 22.239 1.00 91.19 273 LYS A C 1
ATOM 2235 O O . LYS A 1 273 ? -13.139 6.955 23.373 1.00 91.19 273 LYS A O 1
ATOM 2240 N N . VAL A 1 274 ? -11.619 7.787 21.942 1.00 86.19 274 VAL A N 1
ATOM 2241 C CA . VAL A 1 274 ? -10.580 7.985 22.964 1.00 86.19 274 VAL A CA 1
ATOM 2242 C C . VAL A 1 274 ? -10.939 9.148 23.895 1.00 86.19 274 VAL A C 1
ATOM 2244 O O . VAL A 1 274 ? -10.763 9.027 25.103 1.00 86.19 274 VAL A O 1
ATOM 2247 N N . GLY A 1 275 ? -11.480 10.245 23.357 1.00 74.06 275 GLY A N 1
ATOM 2248 C CA . GLY A 1 275 ? -11.894 11.421 24.126 1.00 74.06 275 GLY A CA 1
ATOM 2249 C C . GLY A 1 275 ? -13.104 11.176 25.030 1.00 74.06 275 GLY A C 1
ATOM 2250 O O . GLY A 1 275 ? -13.111 11.661 26.150 1.00 74.06 275 GLY A O 1
ATOM 2251 N N . ALA A 1 276 ? -14.080 10.373 24.594 1.00 62.22 276 ALA A N 1
ATOM 2252 C CA . ALA A 1 276 ? -15.236 9.980 25.410 1.00 62.22 276 ALA A CA 1
ATOM 2253 C C . ALA A 1 276 ? -14.914 8.941 26.507 1.00 62.22 276 ALA A C 1
ATOM 2255 O O . ALA A 1 276 ? -15.803 8.566 27.265 1.00 62.22 276 ALA A O 1
ATOM 2256 N N . SER A 1 277 ? -13.678 8.429 26.549 1.00 55.53 277 SER A N 1
ATOM 2257 C CA . SER A 1 277 ? -13.203 7.466 27.558 1.00 55.53 277 SER A CA 1
ATOM 2258 C C . SER A 1 277 ? -12.354 8.125 28.660 1.00 55.53 277 SER A C 1
ATOM 2260 O O . SER A 1 277 ? -11.774 7.410 29.477 1.00 55.53 277 SER A O 1
ATOM 2262 N N . LYS A 1 278 ? -12.236 9.459 28.642 1.00 44.97 278 LYS A N 1
ATOM 2263 C CA . LYS A 1 278 ? -11.653 10.287 29.706 1.00 44.97 278 LYS A CA 1
ATOM 2264 C C . LYS A 1 278 ? -12.773 10.978 30.470 1.00 44.97 278 LYS A C 1
ATOM 2266 O O . LYS A 1 278 ? -12.592 11.145 31.692 1.00 44.97 278 LYS A O 1
#

pLDDT: mean 89.11, std 9.86, range [44.97, 98.44]

Foldseek 3Di:
DVVVLVVLLQLLVLLVVLLVDLPLFGEAEEEEPLLQDFDDDDLLRADHDLQVVLLQLCVVVVRNVDSQQQVSLVVCCVPPRDQVSLVSVLVRRVRGGDQDLLLVLVLVSCVVSPLHFNRYEYQDQEPNNQVVNCVPVVDGFAEDAPVDDDDRRGSYYHLQGYSPDRRGGQRYPVSLVVSVPPPVNLVVVLCPLVRYAYEYARHLCPPVSVVVSQVVSQVVDPCQQVHAHEYEEAVVSHDPVVQVVCCVRRNYHYDHHHSSVSSVSSVVSSCVVVVVVD

Secondary structure (DSSP, 8-state):
-HHHHHHHHHHHHHHHHHHH-SSS-SEEEEE-HHHHBPSSS-GGGSB--HHHHHHHHHHTTT-TT---HHHHHHHHHHHT-HHHHHHHHHHHHHHH----HHHHHHHHHHHHHT--TT-EEE-----HHHHHHHHHHS-PPPEEETTSPP-TT-SEEETT--TTSSS----SHHHHHHHHH-HHHHHHHHHHHHHSEEEEES--S--HHHHHHHHHHHHT-TTTTSS-EEEEE-TTSS-HHHHHHHHHHH-EEEEES-HHHHHHHHHHHHHHHHHTT-